Protein AF-0000000069497886 (afdb_homodimer)

Nearest PDB structures (foldseek):
  5xpd-assembly1_A  TM=6.850E-01  e=7.615E-05  Arabidopsis thaliana
  5cth-assembly1_B  TM=7.237E-01  e=2.342E-04  Oryza sativa Japonica Group
  4rng-assembly4_C-2  TM=8.694E-01  e=1.226E-02  Thermodesulfovibrio yellowstonii DSM 11347
  4rng-assembly2_D  TM=8.711E-01  e=1.294E-02  Thermodesulfovibrio yellowstonii DSM 11347
  4qnc-assembly1_A  TM=8.290E-01  e=1.162E-02  Leptospira biflexa serovar Patoc strain 'Patoc 1 (Paris)'

Foldseek 3Di:
DPPVVVVVVVVVVVVVVVVVLVVCLVPVPPDPVVNVVSVVVNVVVVVLVCCCPPPDDVVVSCVVVLVVVLVVLQVVLCVCVVLVVVCVVVVALVVPDLVVLVVLLVVLVVQLVVCVVVVNVSSNPSSVSNNVSSVSSNVSCVRRPHVVVVVVVVD/DPPVVVVVVVVVVVVVVVVVLVVCLVVVPPDPVVNVVSVVVNVVVVVLVCCCPPPDDVVVSCVVVLVVVLVVLQVVLCVCVVLVVVCVVVVALVVPDLVVLVVLLVVLVVQLVVCVVVVNVSSNPSSVSNNVSSVSSNVSCVRRPHVVVVVVVVD

Secondary structure (DSSP, 8-state):
---HHHHHHHHHHHHHHHHHHHHHHHH--S-HHHHHHHHHHHHHHHHHHHIIIIIS-HHHHHHHHHHHHHHHHHHHHHHHHHHHHHHHHHS--TTS-HHHHHHHHHHHHHHHHHHHHTT-HHHHHHHHHHHHHHHHHHHHHHHS--HHHHHTTT-/---HHHHHHHHHHHHHHHHHHHHHHHH--S-HHHHHHHHHHHHHHHHHHHIIIIIS-HHHHHHHHHHHHHHHHHHHHHHHHHHHHHHHHHS--TTS-HHHHHHHHHHHHHHHHHHHHTT-HHHHHHHHHHHHHHHHHHHHHHHS--HHHHHTTT-

Structure (mmCIF, N/CA/C/O backbone):
data_AF-0000000069497886-model_v1
#
loop_
_entity.id
_entity.type
_entity.pdbx_description
1 polymer 'Sugar transporter SWEET1'
#
loop_
_atom_site.group_PDB
_atom_site.id
_atom_site.type_symbol
_atom_site.label_atom_id
_atom_site.label_alt_id
_atom_site.label_comp_id
_atom_site.label_asym_id
_atom_site.label_entity_id
_atom_site.label_seq_id
_atom_site.pdbx_PDB_ins_code
_atom_site.Cartn_x
_atom_site.Cartn_y
_atom_site.Cartn_z
_atom_site.occupancy
_atom_site.B_iso_or_equiv
_atom_site.auth_seq_id
_atom_site.auth_comp_id
_atom_site.auth_asym_id
_atom_site.auth_atom_id
_atom_site.pdbx_PDB_model_num
ATOM 1 N N . MET A 1 1 ? -7.328 -27.625 -2.762 1 38.25 1 MET A N 1
ATOM 2 C CA . MET A 1 1 ? -7.879 -26.328 -2.43 1 38.25 1 MET A CA 1
ATOM 3 C C . MET A 1 1 ? -8.648 -26.375 -1.113 1 38.25 1 MET A C 1
ATOM 5 O O . MET A 1 1 ? -9.07 -25.344 -0.594 1 38.25 1 MET A O 1
ATOM 9 N N . ASN A 1 2 ? -9.141 -27.609 -0.881 1 46.5 2 ASN A N 1
ATOM 10 C CA . ASN A 1 2 ? -10.117 -27.766 0.189 1 46.5 2 ASN A CA 1
ATOM 11 C C . ASN A 1 2 ? -9.461 -27.703 1.564 1 46.5 2 ASN A C 1
ATOM 13 O O . ASN A 1 2 ? -9.461 -28.703 2.297 1 46.5 2 ASN A O 1
ATOM 17 N N . ASP A 1 3 ? -8.461 -27.031 1.544 1 53.03 3 ASP A N 1
ATOM 18 C CA . ASP A 1 3 ? -7.871 -27.156 2.873 1 53.03 3 ASP A CA 1
ATOM 19 C C . ASP A 1 3 ? -8.773 -26.516 3.934 1 53.03 3 ASP A C 1
ATOM 21 O O . ASP A 1 3 ? -9.062 -25.328 3.879 1 53.03 3 ASP A O 1
ATOM 25 N N . PRO A 1 4 ? -9.484 -27.328 4.59 1 53.69 4 PRO A N 1
ATOM 26 C CA . PRO A 1 4 ? -10.43 -26.891 5.613 1 53.69 4 PRO A CA 1
ATOM 27 C C . PRO A 1 4 ? -9.883 -25.75 6.477 1 53.69 4 PRO A C 1
ATOM 29 O O . PRO A 1 4 ? -10.633 -24.859 6.875 1 53.69 4 PRO A O 1
ATOM 32 N N . MET A 1 5 ? -8.633 -25.797 6.535 1 52.59 5 MET A N 1
ATOM 33 C CA . MET A 1 5 ? -8.031 -24.766 7.367 1 52.59 5 MET A CA 1
ATOM 34 C C . MET A 1 5 ? -8.164 -23.391 6.715 1 52.59 5 MET A C 1
ATOM 36 O O . MET A 1 5 ? -8.492 -22.406 7.383 1 52.59 5 MET A O 1
ATOM 40 N N . MET A 1 6 ? -7.898 -23.453 5.473 1 54.03 6 MET A N 1
ATOM 41 C CA . MET A 1 6 ? -7.992 -22.188 4.742 1 54.03 6 MET A CA 1
ATOM 42 C C . MET A 1 6 ? -9.43 -21.672 4.738 1 54.03 6 MET A C 1
ATOM 44 O O . MET A 1 6 ? -9.656 -20.469 4.859 1 54.03 6 MET A O 1
ATOM 48 N N . GLN A 1 7 ? -10.359 -22.531 4.66 1 57.19 7 GLN A N 1
ATOM 49 C CA . GLN A 1 7 ? -11.766 -22.156 4.691 1 57.19 7 GLN A CA 1
ATOM 50 C C . GLN A 1 7 ? -12.148 -21.578 6.055 1 57.19 7 GLN A C 1
ATOM 52 O O . GLN A 1 7 ? -12.914 -20.609 6.133 1 57.19 7 GLN A O 1
ATOM 57 N N . THR A 1 8 ? -11.594 -22.203 7.039 1 54.09 8 THR A N 1
ATOM 58 C CA . THR A 1 8 ? -11.891 -21.75 8.391 1 54.09 8 THR A CA 1
ATOM 59 C C . THR A 1 8 ? -11.359 -20.344 8.617 1 54.09 8 THR A C 1
ATOM 61 O O . THR A 1 8 ? -12.07 -19.484 9.156 1 54.09 8 THR A O 1
ATOM 64 N N . VAL A 1 9 ? -10.188 -20.188 8.195 1 51.59 9 VAL A N 1
ATOM 65 C CA . VAL A 1 9 ? -9.594 -18.859 8.398 1 51.59 9 VAL A CA 1
ATOM 66 C C . VAL A 1 9 ? -10.391 -17.812 7.629 1 51.59 9 VAL A C 1
ATOM 68 O O . VAL A 1 9 ? -10.648 -16.719 8.133 1 51.59 9 VAL A O 1
ATOM 71 N N . ASN A 1 10 ? -10.844 -18.203 6.574 1 55.81 10 ASN A N 1
ATOM 72 C CA . ASN A 1 10 ? -11.625 -17.281 5.746 1 55.81 10 ASN A CA 1
ATOM 73 C C . ASN A 1 10 ? -12.961 -16.938 6.402 1 55.81 10 ASN A C 1
ATOM 75 O O . ASN A 1 10 ? -13.398 -15.789 6.355 1 55.81 10 ASN A O 1
ATOM 79 N N . TRP A 1 11 ? -13.531 -17.906 6.926 1 55.66 11 TRP A N 1
ATOM 80 C CA . TRP A 1 11 ? -14.789 -17.688 7.625 1 55.66 11 TRP A CA 1
ATOM 81 C C . TRP A 1 11 ? -14.578 -16.797 8.852 1 55.66 11 TRP A C 1
ATOM 83 O O . TRP A 1 11 ? -15.375 -15.898 9.125 1 55.66 11 TRP A O 1
ATOM 93 N N . ILE A 1 12 ? -13.484 -17.047 9.477 1 53.62 12 ILE A N 1
ATOM 94 C CA . ILE A 1 12 ? -13.188 -16.266 10.68 1 53.62 12 ILE A CA 1
ATOM 95 C C . ILE A 1 12 ? -12.984 -14.805 10.305 1 53.62 12 ILE A C 1
ATOM 97 O O . ILE A 1 12 ? -13.523 -13.906 10.961 1 53.62 12 ILE A O 1
ATOM 101 N N . CYS A 1 13 ? -12.312 -14.641 9.32 1 52.62 13 CYS A N 1
ATOM 102 C CA . CYS A 1 13 ? -12.047 -13.281 8.875 1 52.62 13 CYS A CA 1
ATOM 103 C C . CYS A 1 13 ? -13.336 -12.594 8.445 1 52.62 13 CYS A C 1
ATOM 105 O O . CYS A 1 13 ? -13.555 -11.414 8.742 1 52.62 13 CYS A O 1
ATOM 107 N N . PHE A 1 14 ? -14.156 -13.406 7.867 1 56.22 14 PHE A N 1
ATOM 108 C CA . PHE A 1 14 ? -15.445 -12.906 7.43 1 56.22 14 PHE A CA 1
ATOM 109 C C . PHE A 1 14 ? -16.297 -12.477 8.625 1 56.22 14 PHE A C 1
ATOM 111 O O . PHE A 1 14 ? -16.922 -11.414 8.594 1 56.22 14 PHE A O 1
ATOM 118 N N . ILE A 1 15 ? -16.297 -13.328 9.555 1 54.22 15 ILE A N 1
ATOM 119 C CA . ILE A 1 15 ? -17.109 -13.062 10.742 1 54.22 15 ILE A CA 1
ATOM 120 C C . ILE A 1 15 ? -16.547 -11.844 11.477 1 54.22 15 ILE A C 1
ATOM 122 O O . ILE A 1 15 ? -17.297 -10.945 11.867 1 54.22 15 ILE A O 1
ATOM 126 N N . LEU A 1 16 ? -15.305 -11.867 11.586 1 51.09 16 LEU A N 1
ATOM 127 C CA . LEU A 1 16 ? -14.688 -10.75 12.289 1 51.09 16 LEU A CA 1
ATOM 128 C C . LEU A 1 16 ? -14.977 -9.43 11.586 1 51.09 16 LEU A C 1
ATOM 130 O O . LEU A 1 16 ? -15.234 -8.414 12.234 1 51.09 16 LEU A O 1
ATOM 134 N N . GLN A 1 17 ? -14.961 -9.469 10.344 1 52.72 17 GLN A N 1
ATOM 135 C CA . GLN A 1 17 ? -15.258 -8.273 9.562 1 52.72 17 GLN A CA 1
ATOM 136 C C . GLN A 1 17 ? -16.719 -7.867 9.719 1 52.72 17 GLN A C 1
ATOM 138 O O . GLN A 1 17 ? -17.031 -6.68 9.844 1 52.72 17 GLN A O 1
ATOM 143 N N . THR A 1 18 ? -17.531 -8.906 9.672 1 52.75 18 THR A N 1
ATOM 144 C CA . THR A 1 18 ? -18.969 -8.648 9.82 1 52.75 18 THR A CA 1
ATOM 145 C C . THR A 1 18 ? -19.25 -8.039 11.195 1 52.75 18 THR A C 1
ATOM 147 O O . THR A 1 18 ? -20.047 -7.094 11.305 1 52.75 18 THR A O 1
ATOM 150 N N . ILE A 1 19 ? -18.672 -8.578 12.172 1 53.28 19 ILE A N 1
ATOM 151 C CA . ILE A 1 19 ? -18.859 -8.086 13.531 1 53.28 19 ILE A CA 1
ATOM 152 C C . ILE A 1 19 ? -18.375 -6.641 13.633 1 53.28 19 ILE A C 1
ATOM 154 O O . ILE A 1 19 ? -19.047 -5.785 14.203 1 53.28 19 ILE A O 1
ATOM 158 N N . TYR A 1 20 ? -17.344 -6.457 13.125 1 50.22 20 TYR A N 1
ATOM 159 C CA . TYR A 1 20 ? -16.766 -5.117 13.156 1 50.22 20 TYR A CA 1
ATOM 160 C C . TYR A 1 20 ? -17.672 -4.109 12.477 1 50.22 20 TYR A C 1
ATOM 162 O O . TYR A 1 20 ? -17.953 -3.045 13.023 1 50.22 20 TYR A O 1
ATOM 170 N N . VAL A 1 21 ? -18.156 -4.395 11.32 1 56.03 21 VAL A N 1
ATOM 171 C CA . VAL A 1 21 ? -19.047 -3.521 10.555 1 56.03 21 VAL A CA 1
ATOM 172 C C . VAL A 1 21 ? -20.344 -3.301 11.336 1 56.03 21 VAL A C 1
ATOM 174 O O . VAL A 1 21 ? -20.875 -2.188 11.367 1 56.03 21 VAL A O 1
ATOM 177 N N . GLY A 1 22 ? -20.859 -4.391 11.844 1 53.03 22 GLY A N 1
ATOM 178 C CA . GLY A 1 22 ? -22.062 -4.301 12.641 1 53.03 22 GLY A CA 1
ATOM 179 C C . GLY A 1 22 ? -21.938 -3.363 13.828 1 53.03 22 GLY A C 1
ATOM 180 O O . GLY A 1 22 ? -22.766 -2.48 14.031 1 53.03 22 GLY A O 1
ATOM 181 N N . CYS A 1 23 ? -20.969 -3.594 14.562 1 49.97 23 CYS A N 1
ATOM 182 C CA . CYS A 1 23 ? -20.734 -2.77 15.742 1 49.97 23 CYS A CA 1
ATOM 183 C C . CYS A 1 23 ? -20.547 -1.309 15.352 1 49.97 23 CYS A C 1
ATOM 185 O O . CYS A 1 23 ? -21.062 -0.41 16.016 1 49.97 23 CYS A O 1
ATOM 187 N N . PHE A 1 24 ? -19.797 -1.173 14.32 1 51.09 24 PHE A N 1
ATOM 188 C CA . PHE A 1 24 ? -19.562 0.174 13.812 1 51.09 24 PHE A CA 1
ATOM 189 C C . PHE A 1 24 ? -20.875 0.834 13.414 1 51.09 24 PHE A C 1
ATOM 191 O O . PHE A 1 24 ? -21.109 2.01 13.711 1 51.09 24 PHE A O 1
ATOM 198 N N . TYR A 1 25 ? -21.641 0.062 12.734 1 51.88 25 TYR A N 1
ATOM 199 C CA . TYR A 1 25 ? -22.938 0.567 12.281 1 51.88 25 TYR A CA 1
ATOM 200 C C . TYR A 1 25 ? -23.812 0.984 13.453 1 51.88 25 TYR A C 1
ATOM 202 O O . TYR A 1 25 ? -24.469 2.025 13.414 1 51.88 25 TYR A O 1
ATOM 210 N N . VAL A 1 26 ? -23.859 0.152 14.328 1 50.28 26 VAL A N 1
ATOM 211 C CA . VAL A 1 26 ? -24.719 0.407 15.484 1 50.28 26 VAL A CA 1
ATOM 212 C C . VAL A 1 26 ? -24.25 1.665 16.203 1 50.28 26 VAL A C 1
ATOM 214 O O . VAL A 1 26 ? -25.062 2.459 16.672 1 50.28 26 VAL A O 1
ATOM 217 N N . ASN A 1 27 ? -23.016 1.736 16.328 1 47.09 27 ASN A N 1
ATOM 218 C CA . ASN A 1 27 ? -22.547 2.844 17.156 1 47.09 27 ASN A CA 1
ATOM 219 C C . ASN A 1 27 ? -22.438 4.133 16.344 1 47.09 27 ASN A C 1
ATOM 221 O O . ASN A 1 27 ? -22.125 5.191 16.906 1 47.09 27 ASN A O 1
ATOM 225 N N . THR A 1 28 ? -22.312 4.004 15.125 1 48.91 28 THR A N 1
ATOM 226 C CA . THR A 1 28 ? -22.25 5.23 14.336 1 48.91 28 THR A CA 1
ATOM 227 C C . THR A 1 28 ? -23.656 5.754 14.047 1 48.91 28 THR A C 1
ATOM 229 O O . THR A 1 28 ? -24.281 5.359 13.055 1 48.91 28 THR A O 1
ATOM 232 N N . VAL A 1 29 ? -24.484 5.883 14.992 1 46.31 29 VAL A N 1
ATOM 233 C CA . VAL A 1 29 ? -25.844 6.414 14.93 1 46.31 29 VAL A CA 1
ATOM 234 C C . VAL A 1 29 ? -25.859 7.719 14.141 1 46.31 29 VAL A C 1
ATOM 236 O O . VAL A 1 29 ? -26.812 8.008 13.422 1 46.31 29 VAL A O 1
ATOM 239 N N . HIS A 1 30 ? -24.906 8.688 14.359 1 47.53 30 HIS A N 1
ATOM 240 C CA . HIS A 1 30 ? -25.266 10.055 14 1 47.53 30 HIS A CA 1
ATOM 241 C C . HIS A 1 30 ? -24.891 10.367 12.555 1 47.53 30 HIS A C 1
ATOM 243 O O . HIS A 1 30 ? -25.234 11.438 12.039 1 47.53 30 HIS A O 1
ATOM 249 N N . LYS A 1 31 ? -24.094 9.641 11.883 1 57.91 31 LYS A N 1
ATOM 250 C CA . LYS A 1 31 ? -23.875 10.219 10.562 1 57.91 31 LYS A CA 1
ATOM 251 C C . LYS A 1 31 ? -24.375 9.289 9.461 1 57.91 31 LYS A C 1
ATOM 253 O O . LYS A 1 31 ? -23.703 8.32 9.102 1 57.91 31 LYS A O 1
ATOM 258 N N . LYS A 1 32 ? -25.625 9.5 9.102 1 62.09 32 LYS A N 1
ATOM 259 C CA . LYS A 1 32 ? -26.359 8.734 8.102 1 62.09 32 LYS A CA 1
ATOM 260 C C . LYS A 1 32 ? -25.531 8.531 6.84 1 62.09 32 LYS A C 1
ATOM 262 O O . LYS A 1 32 ? -25.484 7.426 6.293 1 62.09 32 LYS A O 1
ATOM 267 N N . LYS A 1 33 ? -24.844 9.609 6.426 1 64.5 33 LYS A N 1
ATOM 268 C CA . LYS A 1 33 ? -24.094 9.531 5.176 1 64.5 33 LYS A CA 1
ATOM 269 C C . LYS A 1 33 ? -22.891 8.594 5.312 1 64.5 33 LYS A C 1
ATOM 271 O O . LYS A 1 33 ? -22.625 7.773 4.426 1 64.5 33 LYS A O 1
ATOM 276 N N . THR A 1 34 ? -22.234 8.688 6.328 1 67.38 34 THR A N 1
ATOM 277 C CA . THR A 1 34 ? -21.078 7.828 6.586 1 67.38 34 THR A CA 1
ATOM 278 C C . THR A 1 34 ? -21.5 6.371 6.727 1 67.38 34 THR A C 1
ATOM 280 O O . THR A 1 34 ? -20.844 5.473 6.203 1 67.38 34 THR A O 1
ATOM 283 N N . GLN A 1 35 ? -22.625 6.211 7.309 1 70.88 35 GLN A N 1
ATOM 284 C CA . GLN A 1 35 ? -23.125 4.855 7.496 1 70.88 35 GLN A CA 1
ATOM 285 C C . GLN A 1 35 ? -23.5 4.223 6.16 1 70.88 35 GLN A C 1
ATOM 287 O O . GLN A 1 35 ? -23.266 3.031 5.941 1 70.88 35 GLN A O 1
ATOM 292 N N . GLN A 1 36 ? -24.047 5.055 5.406 1 74 36 GLN A N 1
ATOM 293 C CA . GLN A 1 36 ? -24.438 4.555 4.09 1 74 36 GLN A CA 1
ATOM 294 C C . GLN A 1 36 ? -23.203 4.16 3.275 1 74 36 GLN A C 1
ATOM 296 O O . GLN A 1 36 ? -23.203 3.129 2.598 1 74 36 GLN A O 1
ATOM 301 N N . MET A 1 37 ? -22.172 4.934 3.385 1 72.12 37 MET A N 1
ATOM 302 C CA . MET A 1 37 ? -20.938 4.652 2.654 1 72.12 37 MET A CA 1
ATOM 303 C C . MET A 1 37 ? -20.297 3.355 3.145 1 72.12 37 MET A C 1
ATOM 305 O O . MET A 1 37 ? -19.906 2.51 2.34 1 72.12 37 MET A O 1
ATOM 309 N N . VAL A 1 38 ? -20.297 3.191 4.328 1 75.31 38 VAL A N 1
ATOM 310 C CA . VAL A 1 38 ? -19.703 1.999 4.93 1 75.31 38 VAL A CA 1
ATOM 311 C C . VAL A 1 38 ? -20.531 0.77 4.555 1 75.31 38 VAL A C 1
ATOM 313 O O . VAL A 1 38 ? -19.984 -0.276 4.207 1 75.31 38 VAL A O 1
ATOM 316 N N . GLY A 1 39 ? -21.812 0.999 4.613 1 76.69 39 GLY A N 1
ATOM 317 C CA . GLY A 1 39 ? -22.703 -0.093 4.238 1 76.69 39 GLY A CA 1
ATOM 318 C C . GLY A 1 39 ? -22.5 -0.557 2.809 1 76.69 39 GLY A C 1
ATOM 319 O O . GLY A 1 39 ? -22.438 -1.759 2.543 1 76.69 39 GLY A O 1
ATOM 320 N N . THR A 1 40 ? -22.438 0.368 1.933 1 79.19 40 THR A N 1
ATOM 321 C CA . THR A 1 40 ? -22.266 0.051 0.519 1 79.19 40 THR A CA 1
ATOM 322 C C . THR A 1 40 ? -20.953 -0.676 0.281 1 79.19 40 THR A C 1
ATOM 324 O O . THR A 1 40 ? -20.891 -1.651 -0.472 1 79.19 40 THR A O 1
ATOM 327 N N . VAL A 1 41 ? -19.922 -0.268 0.9 1 78.56 41 VAL A N 1
ATOM 328 C CA . VAL A 1 41 ? -18.625 -0.883 0.717 1 78.56 41 VAL A CA 1
ATOM 329 C C . VAL A 1 41 ? -18.625 -2.299 1.292 1 78.56 41 VAL A C 1
ATOM 331 O O . VAL A 1 41 ? -18.109 -3.23 0.672 1 78.56 41 VAL A O 1
ATOM 334 N N . LEU A 1 42 ? -19.266 -2.393 2.443 1 80.56 42 LEU A N 1
ATOM 335 C CA . LEU A 1 42 ? -19.344 -3.715 3.055 1 80.56 42 LEU A CA 1
ATOM 336 C C . LEU A 1 42 ? -20.094 -4.688 2.15 1 80.56 42 LEU A C 1
ATOM 338 O O . LEU A 1 42 ? -19.672 -5.832 1.979 1 80.56 42 LEU A O 1
ATOM 342 N N . THR A 1 43 ? -21.156 -4.223 1.698 1 83.81 43 THR A N 1
ATOM 343 C CA . THR A 1 43 ? -21.938 -5.043 0.771 1 83.81 43 THR A CA 1
ATOM 344 C C . THR A 1 43 ? -21.094 -5.406 -0.452 1 83.81 43 THR A C 1
ATOM 346 O O . THR A 1 43 ? -21.094 -6.559 -0.891 1 83.81 43 THR A O 1
ATOM 349 N N . PHE A 1 44 ? -20.375 -4.441 -0.977 1 86.5 44 PHE A N 1
ATOM 350 C CA . PHE A 1 44 ? -19.5 -4.652 -2.129 1 86.5 44 PHE A CA 1
ATOM 351 C C . PHE A 1 44 ? -18.453 -5.707 -1.825 1 86.5 44 PHE A C 1
ATOM 353 O O . PHE A 1 44 ? -18.219 -6.613 -2.629 1 86.5 44 PHE A O 1
ATOM 360 N N . LEU A 1 45 ? -17.844 -5.629 -0.678 1 84.31 45 LEU A N 1
ATOM 361 C CA . LEU A 1 45 ? -16.797 -6.566 -0.288 1 84.31 45 LEU A CA 1
ATOM 362 C C . LEU A 1 45 ? -17.359 -7.969 -0.101 1 84.31 45 LEU A C 1
ATOM 364 O O . LEU A 1 45 ? -16.734 -8.953 -0.484 1 84.31 45 LEU A O 1
ATOM 368 N N . ILE A 1 46 ? -18.562 -7.992 0.482 1 85.94 46 ILE A N 1
ATOM 369 C CA . ILE A 1 46 ? -19.219 -9.281 0.672 1 85.94 46 ILE A CA 1
ATOM 370 C C . ILE A 1 46 ? -19.531 -9.906 -0.686 1 85.94 46 ILE A C 1
ATOM 372 O O . ILE A 1 46 ? -19.297 -11.094 -0.902 1 85.94 46 ILE A O 1
ATOM 376 N N . LEU A 1 47 ? -20 -9.133 -1.521 1 86.06 47 LEU A N 1
ATOM 377 C CA . LEU A 1 47 ? -20.344 -9.617 -2.852 1 86.06 47 LEU A CA 1
ATOM 378 C C . LEU A 1 47 ? -19.109 -10.094 -3.6 1 86.06 47 LEU A C 1
ATOM 380 O O . LEU A 1 47 ? -19.141 -11.109 -4.293 1 86.06 47 LEU A O 1
ATOM 384 N N . THR A 1 48 ? -18.062 -9.32 -3.539 1 87 48 THR A N 1
ATOM 385 C CA . THR A 1 48 ? -16.828 -9.711 -4.223 1 87 48 THR A CA 1
ATOM 386 C C . THR A 1 48 ? -16.281 -11 -3.631 1 87 48 THR A C 1
ATOM 388 O O . THR A 1 48 ? -15.758 -11.852 -4.359 1 87 48 THR A O 1
ATOM 391 N N . TYR A 1 49 ? -16.406 -11.109 -2.352 1 86.62 49 TYR A N 1
ATOM 392 C CA . TYR A 1 49 ? -15.984 -12.344 -1.689 1 86.62 49 TYR A CA 1
ATOM 393 C C . TYR A 1 49 ? -16.797 -13.531 -2.172 1 86.62 49 TYR A C 1
ATOM 395 O O . TYR A 1 49 ? -16.25 -14.562 -2.559 1 86.62 49 TYR A O 1
ATOM 403 N N . LEU A 1 50 ? -18.109 -13.398 -2.105 1 86.56 50 LEU A N 1
ATOM 404 C CA . LEU A 1 50 ? -19 -14.469 -2.537 1 86.56 50 LEU A CA 1
ATOM 405 C C . LEU A 1 50 ? -18.781 -14.812 -4.004 1 86.56 50 LEU A C 1
ATOM 407 O O . LEU A 1 50 ? -18.766 -15.984 -4.379 1 86.56 50 LEU A O 1
ATOM 411 N N . TYR A 1 51 ? -18.609 -13.812 -4.758 1 86.25 51 TYR A N 1
ATOM 412 C CA . TYR A 1 51 ? -18.344 -14.008 -6.18 1 86.25 51 TYR A CA 1
ATOM 413 C C . TYR A 1 51 ? -17.047 -14.789 -6.387 1 86.25 51 TYR A C 1
ATOM 415 O O . TYR A 1 51 ? -17.031 -15.781 -7.121 1 86.25 51 TYR A O 1
ATOM 423 N N . GLY A 1 52 ? -16.016 -14.422 -5.801 1 85.5 52 GLY A N 1
ATOM 424 C CA . GLY A 1 52 ? -14.711 -15.023 -6.004 1 85.5 52 GLY A CA 1
ATOM 425 C C . GLY A 1 52 ? -14.633 -16.453 -5.516 1 85.5 52 GLY A C 1
ATOM 426 O O . GLY A 1 52 ? -13.945 -17.281 -6.117 1 85.5 52 GLY A O 1
ATOM 427 N N . PHE A 1 53 ? -15.43 -16.797 -4.48 1 85.38 53 PHE A N 1
ATOM 428 C CA . PHE A 1 53 ? -15.25 -18.109 -3.855 1 85.38 53 PHE A CA 1
ATOM 429 C C . PHE A 1 53 ? -16.406 -19.047 -4.199 1 85.38 53 PHE A C 1
ATOM 431 O O . PHE A 1 53 ? -16.266 -20.266 -4.133 1 85.38 53 PHE A O 1
ATOM 438 N N . HIS A 1 54 ? -17.5 -18.5 -4.551 1 85.25 54 HIS A N 1
ATOM 439 C CA . HIS A 1 54 ? -18.656 -19.391 -4.648 1 85.25 54 HIS A CA 1
ATOM 440 C C . HIS A 1 54 ? -19.281 -19.312 -6.039 1 85.25 54 HIS A C 1
ATOM 442 O O . HIS A 1 54 ? -20 -20.234 -6.449 1 85.25 54 HIS A O 1
ATOM 448 N N . VAL A 1 55 ? -19.141 -18.312 -6.672 1 83.5 55 VAL A N 1
ATOM 449 C CA . VAL A 1 55 ? -19.812 -18.141 -7.957 1 83.5 55 VAL A CA 1
ATOM 450 C C . VAL A 1 55 ? -18.828 -18.438 -9.094 1 83.5 55 VAL A C 1
ATOM 452 O O . VAL A 1 55 ? -19.109 -19.281 -9.961 1 83.5 55 VAL A O 1
ATOM 455 N N . ALA A 1 56 ? -17.672 -17.844 -9.102 1 87.38 56 ALA A N 1
ATOM 456 C CA . ALA A 1 56 ? -16.703 -17.938 -10.188 1 87.38 56 ALA A CA 1
ATOM 457 C C . ALA A 1 56 ? -15.688 -19.031 -9.914 1 87.38 56 ALA A C 1
ATOM 459 O O . ALA A 1 56 ? -15.469 -19.422 -8.758 1 87.38 56 ALA A O 1
ATOM 460 N N . ASP A 1 57 ? -15.203 -19.5 -10.953 1 89.56 57 ASP A N 1
ATOM 461 C CA . ASP A 1 57 ? -14.031 -20.359 -10.766 1 89.56 57 ASP A CA 1
ATOM 462 C C . ASP A 1 57 ? -12.836 -19.547 -10.266 1 89.56 57 ASP A C 1
ATOM 464 O O . ASP A 1 57 ? -12.828 -18.312 -10.375 1 89.56 57 ASP A O 1
ATOM 468 N N . ILE A 1 58 ? -11.961 -20.234 -9.727 1 86.69 58 ILE A N 1
ATOM 469 C CA . ILE A 1 58 ? -10.812 -19.609 -9.078 1 86.69 58 ILE A CA 1
ATOM 470 C C . ILE A 1 58 ? -10.141 -18.641 -10.039 1 86.69 58 ILE A C 1
ATOM 472 O O . ILE A 1 58 ? -9.773 -17.531 -9.656 1 86.69 58 ILE A O 1
ATOM 476 N N . SER A 1 59 ? -9.906 -19.047 -11.312 1 90.94 59 SER A N 1
ATOM 477 C CA . SER A 1 59 ? -9.242 -18.203 -12.305 1 90.94 59 SER A CA 1
ATOM 478 C C . SER A 1 59 ? -10.039 -16.938 -12.57 1 90.94 59 SER A C 1
ATOM 480 O O . SER A 1 59 ? -9.484 -15.828 -12.539 1 90.94 59 SER A O 1
ATOM 482 N N . THR A 1 60 ? -11.297 -17.062 -12.781 1 91.5 60 THR A N 1
ATOM 483 C CA . THR A 1 60 ? -12.156 -15.922 -13.047 1 91.5 60 THR A CA 1
ATOM 484 C C . THR A 1 60 ? -12.281 -15.039 -11.805 1 91.5 60 THR A C 1
ATOM 486 O O . THR A 1 60 ? -12.234 -13.812 -11.906 1 91.5 60 THR A O 1
ATOM 489 N N . GLY A 1 61 ? -12.461 -15.664 -10.711 1 91.31 61 GLY A N 1
ATOM 490 C CA . GLY A 1 61 ? -12.547 -14.938 -9.461 1 91.31 61 GLY A CA 1
ATOM 491 C C . GLY A 1 61 ? -11.289 -14.148 -9.148 1 91.31 61 GLY A C 1
ATOM 492 O O . GLY A 1 61 ? -11.359 -12.969 -8.797 1 91.31 61 GLY A O 1
ATOM 493 N N . SER A 1 62 ? -10.172 -14.75 -9.273 1 93.19 62 SER A N 1
ATOM 494 C CA . SER A 1 62 ? -8.906 -14.078 -9 1 93.19 62 SER A CA 1
ATOM 495 C C . SER A 1 62 ? -8.664 -12.938 -9.984 1 93.19 62 SER A C 1
ATOM 497 O O . SER A 1 62 ? -8.141 -11.883 -9.609 1 93.19 62 SER A O 1
ATOM 499 N N . ASN A 1 63 ? -9.055 -13.125 -11.242 1 93.94 63 ASN A N 1
ATOM 500 C CA . ASN A 1 63 ? -8.898 -12.047 -12.219 1 93.94 63 ASN A CA 1
ATOM 501 C C . ASN A 1 63 ? -9.75 -10.836 -11.859 1 93.94 63 ASN A C 1
ATOM 503 O O . ASN A 1 63 ? -9.281 -9.695 -11.945 1 93.94 63 ASN A O 1
ATOM 507 N N . THR A 1 64 ? -10.945 -11.141 -11.453 1 92.81 64 THR A N 1
ATOM 508 C CA . THR A 1 64 ? -11.852 -10.062 -11.094 1 92.81 64 THR A CA 1
ATOM 509 C C . THR A 1 64 ? -11.359 -9.32 -9.859 1 92.81 64 THR A C 1
ATOM 511 O O . THR A 1 64 ? -11.258 -8.094 -9.859 1 92.81 64 THR A O 1
ATOM 514 N N . LEU A 1 65 ? -11.039 -10.016 -8.844 1 93.31 65 LEU A N 1
ATOM 515 C CA . LEU A 1 65 ? -10.602 -9.414 -7.59 1 93.31 65 LEU A CA 1
ATOM 516 C C . LEU A 1 65 ? -9.25 -8.734 -7.762 1 93.31 65 LEU A C 1
ATOM 518 O O . LEU A 1 65 ? -9.023 -7.645 -7.227 1 93.31 65 LEU A O 1
ATOM 522 N N . GLY A 1 66 ? -8.359 -9.438 -8.477 1 96.12 66 GLY A N 1
ATOM 523 C CA . GLY A 1 66 ? -7.078 -8.812 -8.773 1 96.12 66 GLY A CA 1
ATOM 524 C C . GLY A 1 66 ? -7.211 -7.492 -9.508 1 96.12 66 GLY A C 1
ATOM 525 O O . GLY A 1 66 ? -6.523 -6.52 -9.188 1 96.12 66 GLY A O 1
ATOM 526 N N . PHE A 1 67 ? -8.086 -7.5 -10.422 1 95.31 67 PHE A N 1
ATOM 527 C CA . PHE A 1 67 ? -8.328 -6.293 -11.203 1 95.31 67 PHE A CA 1
ATOM 528 C C . PHE A 1 67 ? -8.859 -5.172 -10.32 1 95.31 67 PHE A C 1
ATOM 530 O O . PHE A 1 67 ? -8.375 -4.043 -10.383 1 95.31 67 PHE A O 1
ATOM 537 N N . LEU A 1 68 ? -9.797 -5.449 -9.547 1 93.62 68 LEU A N 1
ATOM 538 C CA . LEU A 1 68 ? -10.391 -4.46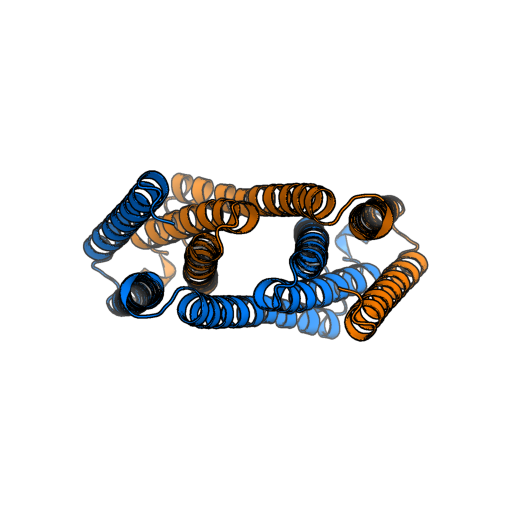5 -8.648 1 93.62 68 LEU A CA 1
ATOM 539 C C . LEU A 1 68 ? -9.359 -3.949 -7.648 1 93.62 68 LEU A C 1
ATOM 541 O O . LEU A 1 68 ? -9.281 -2.744 -7.398 1 93.62 68 LEU A O 1
ATOM 545 N N . ALA A 1 69 ? -8.609 -4.84 -7.059 1 95.12 69 ALA A N 1
ATOM 546 C CA . ALA A 1 69 ? -7.578 -4.461 -6.098 1 95.12 69 ALA A CA 1
ATOM 547 C C . ALA A 1 69 ? -6.512 -3.586 -6.754 1 95.12 69 ALA A C 1
ATOM 549 O O . ALA A 1 69 ? -6.078 -2.588 -6.176 1 95.12 69 ALA A O 1
ATOM 550 N N . ALA A 1 70 ? -6.121 -3.92 -7.98 1 96.12 70 ALA A N 1
ATOM 551 C CA . ALA A 1 70 ? -5.113 -3.164 -8.711 1 96.12 70 ALA A CA 1
ATOM 552 C C . ALA A 1 70 ? -5.602 -1.753 -9.023 1 96.12 70 ALA A C 1
ATOM 554 O O . ALA A 1 70 ? -4.867 -0.779 -8.836 1 96.12 70 ALA A O 1
ATOM 555 N N . ILE A 1 71 ? -6.789 -1.69 -9.492 1 94.12 71 ILE A N 1
ATOM 556 C CA . ILE A 1 71 ? -7.355 -0.381 -9.797 1 94.12 71 ILE A CA 1
ATOM 557 C C . ILE A 1 71 ? -7.418 0.463 -8.523 1 94.12 71 ILE A C 1
ATOM 559 O O . ILE A 1 71 ? -7.086 1.651 -8.547 1 94.12 71 ILE A O 1
ATOM 563 N N . GLY A 1 72 ? -7.949 -0.142 -7.441 1 92.44 72 GLY A N 1
ATOM 564 C CA . GLY A 1 72 ? -7.953 0.556 -6.164 1 92.44 72 GLY A CA 1
ATOM 565 C C . GLY A 1 72 ? -6.582 1.056 -5.754 1 92.44 72 GLY A C 1
ATOM 566 O O . GLY A 1 72 ? -6.445 2.182 -5.27 1 92.44 72 GLY A O 1
ATOM 567 N N . SER A 1 73 ? -5.582 0.257 -5.914 1 94.19 73 SER A N 1
ATOM 568 C CA . SER A 1 73 ? -4.211 0.613 -5.566 1 94.19 73 SER A CA 1
ATOM 569 C C . SER A 1 73 ? -3.691 1.74 -6.453 1 94.19 73 SER A C 1
ATOM 571 O O . SER A 1 73 ? -2.996 2.639 -5.977 1 94.19 73 SER A O 1
ATOM 573 N N . ILE A 1 74 ? -4.031 1.699 -7.695 1 92.19 74 ILE A N 1
ATOM 574 C CA . ILE A 1 74 ? -3.604 2.736 -8.625 1 92.19 74 ILE A CA 1
ATOM 575 C C . ILE A 1 74 ? -4.258 4.066 -8.258 1 92.19 74 ILE A C 1
ATOM 577 O O . ILE A 1 74 ? -3.594 5.105 -8.227 1 92.19 74 ILE A O 1
ATOM 581 N N . LEU A 1 75 ? -5.523 4.004 -7.914 1 88.62 75 LEU A N 1
ATOM 582 C CA . LEU A 1 75 ? -6.242 5.203 -7.504 1 88.62 75 LEU A CA 1
ATOM 583 C C . LEU A 1 75 ? -5.668 5.766 -6.207 1 88.62 75 LEU A C 1
ATOM 585 O O . LEU A 1 75 ? -5.527 6.98 -6.062 1 88.62 75 LEU A O 1
ATOM 589 N N . ALA A 1 76 ? -5.371 4.879 -5.277 1 87.06 76 ALA A N 1
ATOM 590 C CA . ALA A 1 76 ? -4.77 5.309 -4.016 1 87.06 76 ALA A CA 1
ATOM 591 C C . ALA A 1 76 ? -3.412 5.965 -4.25 1 87.06 76 ALA A C 1
ATOM 593 O O . ALA A 1 76 ? -3.016 6.867 -3.506 1 87.06 76 ALA A O 1
ATOM 594 N N . SER A 1 77 ? -2.688 5.562 -5.223 1 86.19 77 SER A N 1
ATOM 595 C CA . SER A 1 77 ? -1.364 6.098 -5.535 1 86.19 77 SER A CA 1
ATOM 596 C C . SER A 1 77 ? -1.461 7.457 -6.215 1 86.19 77 SER A C 1
ATOM 598 O O . SER A 1 77 ? -0.471 8.188 -6.297 1 86.19 77 SER A O 1
ATOM 600 N N . ALA A 1 78 ? -2.65 7.762 -6.672 1 80.75 78 ALA A N 1
ATOM 601 C CA . ALA A 1 78 ? -2.848 9.039 -7.348 1 80.75 78 ALA A CA 1
ATOM 602 C C . ALA A 1 78 ? -2.852 10.195 -6.352 1 80.75 78 ALA A C 1
ATOM 604 O O . ALA A 1 78 ? -2.551 11.336 -6.711 1 80.75 78 ALA A O 1
ATOM 605 N N . ALA A 1 79 ? -3.17 9.93 -5.086 1 77.12 79 ALA A N 1
ATOM 606 C CA . ALA A 1 79 ? -3.27 10.953 -4.047 1 77.12 79 ALA A CA 1
ATOM 607 C C . ALA A 1 79 ? -1.937 11.664 -3.855 1 77.12 79 ALA A C 1
ATOM 609 O O . ALA A 1 79 ? -1.894 12.898 -3.758 1 77.12 79 ALA A O 1
ATOM 610 N N . PRO A 1 80 ? -0.804 10.984 -3.928 1 80.31 80 PRO A N 1
ATOM 611 C CA . PRO A 1 80 ? 0.49 11.648 -3.756 1 80.31 80 PRO A CA 1
ATOM 612 C C . PRO A 1 80 ? 0.871 12.516 -4.953 1 80.31 80 PRO A C 1
ATOM 614 O O . PRO A 1 80 ? 1.795 13.328 -4.863 1 80.31 80 PRO A O 1
ATOM 617 N N . LEU A 1 81 ? 0.139 12.375 -6.066 1 83.38 81 LEU A N 1
ATOM 618 C CA . LEU A 1 81 ? 0.404 13.219 -7.227 1 83.38 81 LEU A CA 1
ATOM 619 C C . LEU A 1 81 ? 0.132 14.688 -6.906 1 83.38 81 LEU A C 1
ATOM 621 O O . LEU A 1 81 ? 0.829 15.578 -7.398 1 83.38 81 LEU A O 1
ATOM 625 N N . ALA A 1 82 ? -0.834 14.883 -6.051 1 78.81 82 ALA A N 1
ATOM 626 C CA . ALA A 1 82 ? -1.141 16.234 -5.594 1 78.81 82 ALA A CA 1
ATOM 627 C C . ALA A 1 82 ? 0.047 16.844 -4.859 1 78.81 82 ALA A C 1
ATOM 629 O O . ALA A 1 82 ? 0.329 18.047 -5.008 1 78.81 82 ALA A O 1
ATOM 630 N N . SER A 1 83 ? 0.72 16.062 -4.094 1 82.62 83 SER A N 1
ATOM 631 C CA . SER A 1 83 ? 1.88 16.547 -3.359 1 82.62 83 SER A CA 1
ATOM 632 C C . SER A 1 83 ? 3.02 16.906 -4.305 1 82.62 83 SER A C 1
ATOM 634 O O . SER A 1 83 ? 3.783 17.844 -4.043 1 82.62 83 SER A O 1
ATOM 636 N N . ILE A 1 84 ? 3.098 16.188 -5.391 1 86.06 84 ILE A N 1
ATOM 637 C CA . ILE A 1 84 ? 4.117 16.469 -6.391 1 86.06 84 ILE A CA 1
ATOM 638 C C . ILE A 1 84 ? 3.846 17.828 -7.031 1 86.06 84 ILE A C 1
ATOM 640 O O . ILE A 1 84 ? 4.754 18.656 -7.168 1 86.06 84 ILE A O 1
ATOM 644 N N . SER A 1 85 ? 2.592 18.016 -7.402 1 86.5 85 SER A N 1
ATOM 645 C CA . SER A 1 85 ? 2.197 19.297 -7.988 1 86.5 85 SER A CA 1
ATOM 646 C C . SER A 1 85 ? 2.486 20.453 -7.039 1 86.5 85 SER A C 1
ATOM 648 O O . SER A 1 85 ? 2.941 21.516 -7.465 1 86.5 85 SER A O 1
ATOM 650 N N . GLU A 1 86 ? 2.217 20.219 -5.812 1 86.56 86 GLU A N 1
ATOM 651 C CA . GLU A 1 86 ? 2.465 21.25 -4.809 1 86.56 86 GLU A CA 1
ATOM 652 C C . GLU A 1 86 ? 3.945 21.625 -4.746 1 86.56 86 GLU A C 1
ATOM 654 O O . GLU A 1 86 ? 4.297 22.797 -4.613 1 86.56 86 GLU A O 1
ATOM 659 N N . VAL A 1 87 ? 4.789 20.672 -4.812 1 86.06 87 VAL A N 1
ATOM 660 C CA . VAL A 1 87 ? 6.227 20.906 -4.746 1 86.06 87 VAL A CA 1
ATOM 661 C C . VAL A 1 87 ? 6.676 21.703 -5.973 1 86.06 87 VAL A C 1
ATOM 663 O O . VAL A 1 87 ? 7.531 22.594 -5.871 1 86.06 87 VAL A O 1
ATOM 666 N N . PHE A 1 88 ? 6.062 21.453 -7.074 1 87.88 88 PHE A N 1
ATOM 667 C CA . PHE A 1 88 ? 6.402 22.203 -8.273 1 87.88 88 PHE A CA 1
ATOM 668 C C . PHE A 1 88 ? 5.961 23.656 -8.148 1 87.88 88 PHE A C 1
ATOM 670 O O . PHE A 1 88 ? 6.637 24.562 -8.641 1 87.88 88 PHE A O 1
ATOM 677 N N . GLN A 1 89 ? 4.926 23.891 -7.438 1 88.5 89 GLN A N 1
ATOM 678 C CA . GLN A 1 89 ? 4.375 25.234 -7.27 1 88.5 89 GLN A CA 1
ATOM 679 C C . GLN A 1 89 ? 5.156 26.031 -6.219 1 88.5 89 GLN A C 1
ATOM 681 O O . GLN A 1 89 ? 5.434 27.219 -6.406 1 88.5 89 GLN A O 1
ATOM 686 N N . THR A 1 90 ? 5.523 25.312 -5.203 1 87.56 90 THR A N 1
ATOM 687 C CA . THR A 1 90 ? 6.133 26.016 -4.074 1 87.56 90 THR A CA 1
ATOM 688 C C . THR A 1 90 ? 7.652 25.938 -4.145 1 87.56 90 THR A C 1
ATOM 690 O O . THR A 1 90 ? 8.352 26.656 -3.426 1 87.56 90 THR A O 1
ATOM 693 N N . LYS A 1 91 ? 8.102 24.953 -4.922 1 88.25 91 LYS A N 1
ATOM 694 C CA . LYS A 1 91 ? 9.539 24.688 -5.039 1 88.25 91 LYS A CA 1
ATOM 695 C C . LYS A 1 91 ? 10.133 24.281 -3.691 1 88.25 91 LYS A C 1
ATOM 697 O O . LYS A 1 91 ? 11.242 24.688 -3.352 1 88.25 91 LYS A O 1
ATOM 702 N N . SER A 1 92 ? 9.328 23.656 -2.951 1 86.06 92 SER A N 1
ATOM 703 C CA . SER A 1 92 ? 9.758 23.172 -1.643 1 86.06 92 SER A CA 1
ATOM 704 C C . SER A 1 92 ? 9.188 21.797 -1.346 1 86.06 92 SER A C 1
ATOM 706 O O . SER A 1 92 ? 8.008 21.531 -1.6 1 86.06 92 SER A O 1
ATOM 708 N N . SER A 1 93 ? 10 20.906 -0.781 1 86.69 93 SER A N 1
ATOM 709 C CA . SER A 1 93 ? 9.555 19.547 -0.452 1 86.69 93 SER A CA 1
ATOM 710 C C . SER A 1 93 ? 9.281 19.406 1.041 1 86.69 93 SER A C 1
ATOM 712 O O . SER A 1 93 ? 9.305 18.297 1.581 1 86.69 93 SER A O 1
ATOM 714 N N . GLU A 1 94 ? 9.07 20.516 1.694 1 82.5 94 GLU A N 1
ATOM 715 C CA . GLU A 1 94 ? 8.859 20.531 3.139 1 82.5 94 GLU A CA 1
ATOM 716 C C . GLU A 1 94 ? 7.668 19.656 3.527 1 82.5 94 GLU A C 1
ATOM 718 O O . GLU A 1 94 ? 7.664 19.047 4.602 1 82.5 94 GLU A O 1
ATOM 723 N N . THR A 1 95 ? 6.762 19.469 2.734 1 78.44 95 THR A N 1
ATOM 724 C CA . THR A 1 95 ? 5.535 18.734 3.037 1 78.44 95 THR A CA 1
ATOM 725 C C . THR A 1 95 ? 5.715 17.234 2.777 1 78.44 95 THR A C 1
ATOM 727 O O . THR A 1 95 ? 4.871 16.438 3.17 1 78.44 95 THR A O 1
ATOM 730 N N . LEU A 1 96 ? 6.781 16.859 2.193 1 82.94 96 LEU A N 1
ATOM 731 C CA . LEU A 1 96 ? 7.008 15.461 1.853 1 82.94 96 LEU A CA 1
ATOM 732 C C . LEU A 1 96 ? 7.809 14.758 2.943 1 82.94 96 LEU A C 1
ATOM 734 O O . LEU A 1 96 ? 8.992 15.062 3.143 1 82.94 96 LEU A O 1
ATOM 738 N N . PRO A 1 97 ? 7.148 13.828 3.545 1 81.5 97 PRO A N 1
ATOM 739 C CA . PRO A 1 97 ? 7.891 13.078 4.559 1 81.5 97 PRO A CA 1
ATOM 740 C C . PRO A 1 97 ? 8.875 12.086 3.955 1 81.5 97 PRO A C 1
ATOM 742 O O . PRO A 1 97 ? 8.461 11.047 3.43 1 81.5 97 PRO A O 1
ATOM 745 N N . PHE A 1 98 ? 10.109 12.297 4.129 1 83.06 98 PHE A N 1
ATOM 746 C CA . PHE A 1 98 ? 11.148 11.539 3.447 1 83.06 98 PHE A CA 1
ATOM 747 C C . PHE A 1 98 ? 11.094 10.07 3.83 1 83.06 98 PHE A C 1
ATOM 749 O O . PHE A 1 98 ? 11.109 9.195 2.959 1 83.06 98 PHE A O 1
ATOM 756 N N . LEU A 1 99 ? 11.031 9.805 5.098 1 80.62 99 LEU A N 1
ATOM 757 C CA . LEU A 1 99 ? 11.109 8.43 5.578 1 80.62 99 LEU A CA 1
ATOM 758 C C . LEU A 1 99 ? 9.969 7.594 5.016 1 80.62 99 LEU A C 1
ATOM 760 O O . LEU A 1 99 ? 10.18 6.457 4.586 1 80.62 99 LEU A O 1
ATOM 764 N N . ILE A 1 100 ? 8.742 8.141 4.965 1 82.31 100 ILE A N 1
ATOM 765 C CA . ILE A 1 100 ? 7.559 7.438 4.492 1 82.31 100 ILE A CA 1
ATOM 766 C C . ILE A 1 100 ? 7.68 7.184 2.99 1 82.31 100 ILE A C 1
ATOM 768 O O . ILE A 1 100 ? 7.422 6.07 2.52 1 82.31 100 ILE A O 1
ATOM 772 N N . ILE A 1 101 ? 8.109 8.164 2.299 1 87 101 ILE A N 1
ATOM 773 C CA . ILE A 1 101 ? 8.211 8.07 0.847 1 87 101 ILE A CA 1
ATOM 774 C C . ILE A 1 101 ? 9.32 7.086 0.468 1 87 101 ILE A C 1
ATOM 776 O O . ILE A 1 101 ? 9.148 6.277 -0.451 1 87 101 ILE A O 1
ATOM 780 N N . PHE A 1 102 ? 10.398 7.188 1.186 1 85.81 102 PHE A N 1
ATOM 781 C CA . PHE A 1 102 ? 11.516 6.277 0.961 1 85.81 102 PHE A CA 1
ATOM 782 C C . PHE A 1 102 ? 11.094 4.832 1.206 1 85.81 102 PHE A C 1
ATOM 784 O O . PHE A 1 102 ? 11.352 3.953 0.383 1 85.81 102 PHE A O 1
ATOM 791 N N . SER A 1 103 ? 10.453 4.562 2.271 1 86.81 103 SER A N 1
ATOM 792 C CA . SER A 1 103 ? 9.977 3.225 2.602 1 86.81 103 SER A CA 1
ATOM 793 C C . SER A 1 103 ? 8.984 2.723 1.558 1 86.81 103 SER A C 1
ATOM 795 O O . SER A 1 103 ? 9.039 1.561 1.148 1 86.81 103 SER A O 1
ATOM 797 N N . THR A 1 104 ? 8.094 3.588 1.14 1 90.38 104 THR A N 1
ATOM 798 C CA . THR A 1 104 ? 7.109 3.23 0.122 1 90.38 104 THR A CA 1
ATOM 799 C C . THR A 1 104 ? 7.801 2.812 -1.173 1 90.38 104 THR A C 1
ATOM 801 O O . THR A 1 104 ? 7.422 1.816 -1.791 1 90.38 104 THR A O 1
ATOM 804 N N . PHE A 1 105 ? 8.812 3.57 -1.512 1 92.25 105 PHE A N 1
ATOM 805 C CA . PHE A 1 105 ? 9.562 3.271 -2.729 1 92.25 105 PHE A CA 1
ATOM 806 C C . PHE A 1 105 ? 10.195 1.888 -2.65 1 92.25 105 PHE A C 1
ATOM 808 O O . PHE A 1 105 ? 10.016 1.067 -3.553 1 92.25 105 PHE A O 1
ATOM 815 N N . VAL A 1 106 ? 10.875 1.642 -1.592 1 90.56 106 VAL A N 1
ATOM 816 C CA . VAL A 1 106 ? 11.578 0.375 -1.421 1 90.56 106 VAL A CA 1
ATOM 817 C C . VAL A 1 106 ? 10.578 -0.78 -1.456 1 90.56 106 VAL A C 1
ATOM 819 O O . VAL A 1 106 ? 10.758 -1.743 -2.205 1 90.56 106 VAL A O 1
ATOM 822 N N . VAL A 1 107 ? 9.516 -0.695 -0.713 1 92.88 107 VAL A N 1
ATOM 823 C CA . VAL A 1 107 ? 8.539 -1.773 -0.561 1 92.88 107 VAL A CA 1
ATOM 824 C C . VAL A 1 107 ? 7.84 -2.027 -1.893 1 92.88 107 VAL A C 1
ATOM 826 O O . VAL A 1 107 ? 7.672 -3.178 -2.305 1 92.88 107 VAL A O 1
ATOM 829 N N . THR A 1 108 ? 7.504 -0.978 -2.619 1 95 108 THR A N 1
ATOM 830 C CA . THR A 1 108 ? 6.77 -1.144 -3.869 1 95 108 THR A CA 1
ATOM 831 C C . THR A 1 108 ? 7.68 -1.694 -4.961 1 95 108 THR A C 1
ATOM 833 O O . THR A 1 108 ? 7.227 -2.434 -5.84 1 95 108 THR A O 1
ATOM 836 N N . VAL A 1 109 ? 8.938 -1.376 -4.902 1 93.5 109 VAL A N 1
ATOM 837 C CA . VAL A 1 109 ? 9.883 -1.985 -5.84 1 93.5 109 VAL A CA 1
ATOM 838 C C . VAL A 1 109 ? 10.008 -3.479 -5.543 1 93.5 109 VAL A C 1
ATOM 840 O O . VAL A 1 109 ? 10.023 -4.301 -6.461 1 93.5 109 VAL A O 1
ATOM 843 N N . LEU A 1 110 ? 10.102 -3.814 -4.293 1 93.44 110 LEU A N 1
ATOM 844 C CA . LEU A 1 110 ? 10.164 -5.223 -3.912 1 93.44 110 LEU A CA 1
ATOM 845 C C . LEU A 1 110 ? 8.93 -5.973 -4.406 1 93.44 110 LEU A C 1
ATOM 847 O O . LEU A 1 110 ? 9.047 -7.07 -4.953 1 93.44 110 LEU A O 1
ATOM 851 N N . TRP A 1 111 ? 7.734 -5.375 -4.234 1 95.81 111 TRP A N 1
ATOM 852 C CA . TRP A 1 111 ? 6.5 -5.996 -4.699 1 95.81 111 TRP A CA 1
ATOM 853 C C . TRP A 1 111 ? 6.48 -6.098 -6.219 1 95.81 111 TRP A C 1
ATOM 855 O O . TRP A 1 111 ? 5.93 -7.051 -6.777 1 95.81 111 TRP A O 1
ATOM 865 N N . PHE A 1 112 ? 7.023 -5.109 -6.863 1 95.38 112 PHE A N 1
ATOM 866 C CA . PHE A 1 112 ? 7.086 -5.145 -8.32 1 95.38 112 PHE A CA 1
ATOM 867 C C . PHE A 1 112 ? 7.941 -6.312 -8.797 1 95.38 112 PHE A C 1
ATOM 869 O O . PHE A 1 112 ? 7.52 -7.086 -9.656 1 95.38 112 PHE A O 1
ATOM 876 N N . ILE A 1 113 ? 9.133 -6.453 -8.25 1 92.69 113 ILE A N 1
ATOM 877 C CA . ILE A 1 113 ? 10.039 -7.543 -8.609 1 92.69 113 ILE A CA 1
ATOM 878 C C . ILE A 1 113 ? 9.391 -8.883 -8.266 1 92.69 113 ILE A C 1
ATOM 880 O O . ILE A 1 113 ? 9.43 -9.82 -9.07 1 92.69 113 ILE A O 1
ATOM 884 N N . TYR A 1 114 ? 8.789 -8.961 -7.074 1 94.69 114 TYR A N 1
ATOM 885 C CA . TYR A 1 114 ? 8.07 -10.156 -6.668 1 94.69 114 TYR A CA 1
ATOM 886 C C . TYR A 1 114 ? 6.977 -10.508 -7.676 1 94.69 114 TYR A C 1
ATOM 888 O O . TYR A 1 114 ? 6.828 -11.664 -8.07 1 94.69 114 TYR A O 1
ATOM 896 N N . GLY A 1 115 ? 6.215 -9.461 -8.055 1 95.75 115 GLY A N 1
ATOM 897 C CA . GLY A 1 115 ? 5.168 -9.656 -9.047 1 95.75 115 GLY A CA 1
ATOM 898 C C . GLY A 1 115 ? 5.684 -10.219 -10.352 1 95.75 115 GLY A C 1
ATOM 899 O O . GLY A 1 115 ? 5.008 -11.023 -11 1 95.75 115 GLY A O 1
ATOM 900 N N . ILE A 1 116 ? 6.824 -9.781 -10.797 1 91.88 116 ILE A N 1
ATOM 901 C CA . ILE A 1 116 ? 7.438 -10.305 -12.008 1 91.88 116 ILE A CA 1
ATOM 902 C C . ILE A 1 116 ? 7.781 -11.781 -11.82 1 91.88 116 ILE A C 1
ATOM 904 O O . ILE A 1 116 ? 7.508 -12.602 -12.688 1 91.88 116 ILE A O 1
ATOM 908 N N . LEU A 1 117 ? 8.352 -12.125 -10.711 1 90.5 117 LEU A N 1
ATOM 909 C CA . LEU A 1 117 ? 8.797 -13.492 -10.43 1 90.5 117 LEU A CA 1
ATOM 910 C C . LEU A 1 117 ? 7.617 -14.453 -10.43 1 90.5 117 LEU A C 1
ATOM 912 O O . LEU A 1 117 ? 7.73 -15.586 -10.914 1 90.5 117 LEU A O 1
ATOM 916 N N . ILE A 1 118 ? 6.473 -13.977 -9.922 1 92.25 118 ILE A N 1
ATOM 917 C CA . ILE A 1 118 ? 5.336 -14.883 -9.82 1 92.25 118 ILE A CA 1
ATOM 918 C C . ILE A 1 118 ? 4.41 -14.688 -11.023 1 92.25 118 ILE A C 1
ATOM 920 O O . ILE A 1 118 ? 3.307 -15.234 -11.062 1 92.25 118 ILE A O 1
ATOM 924 N N . GLU A 1 119 ? 4.82 -13.773 -11.945 1 92.88 119 GLU A N 1
ATOM 925 C CA . GLU A 1 119 ? 4.105 -13.516 -13.188 1 92.88 119 GLU A CA 1
ATOM 926 C C . GLU A 1 119 ? 2.668 -13.078 -12.922 1 92.88 119 GLU A C 1
ATOM 928 O O . GLU A 1 119 ? 1.731 -13.617 -13.523 1 92.88 119 GLU A O 1
ATOM 933 N N . ASP A 1 120 ? 2.51 -12.195 -12.031 1 95.56 120 ASP A N 1
ATOM 934 C CA . ASP A 1 120 ? 1.21 -11.648 -11.664 1 95.56 120 ASP A CA 1
ATOM 935 C C . ASP A 1 120 ? 1.123 -10.164 -12.008 1 95.56 120 ASP A C 1
ATOM 937 O O . ASP A 1 120 ? 1.677 -9.32 -11.297 1 95.56 120 ASP A O 1
ATOM 941 N N . SER A 1 121 ? 0.388 -9.906 -13.023 1 94.69 121 SER A N 1
ATOM 942 C CA . SER A 1 121 ? 0.302 -8.531 -13.516 1 94.69 121 SER A CA 1
ATOM 943 C C . SER A 1 121 ? -0.471 -7.645 -12.539 1 94.69 121 SER A C 1
ATOM 945 O O . SER A 1 121 ? -0.237 -6.438 -12.477 1 94.69 121 SER A O 1
ATOM 947 N N . PHE A 1 122 ? -1.363 -8.273 -11.828 1 95.5 122 PHE A N 1
ATOM 948 C CA . PHE A 1 122 ? -2.133 -7.488 -10.867 1 95.5 122 PHE A CA 1
ATOM 949 C C . PHE A 1 122 ? -1.232 -6.945 -9.758 1 95.5 122 PHE A C 1
ATOM 951 O O . PHE A 1 122 ? -1.464 -5.848 -9.25 1 95.5 122 PHE A O 1
ATOM 958 N N . VAL A 1 123 ? -0.263 -7.668 -9.398 1 96.62 123 VAL A N 1
ATOM 959 C CA . VAL A 1 123 ? 0.69 -7.242 -8.375 1 96.62 123 VAL A CA 1
ATOM 960 C C . VAL A 1 123 ? 1.731 -6.312 -9 1 96.62 123 VAL A C 1
ATOM 962 O O . VAL A 1 123 ? 2.098 -5.297 -8.406 1 96.62 123 VAL A O 1
ATOM 965 N N . GLN A 1 124 ? 2.105 -6.52 -10.227 1 95.38 124 GLN A N 1
ATOM 966 C CA . GLN A 1 124 ? 3.176 -5.789 -10.906 1 95.38 124 GLN A CA 1
ATOM 967 C C . GLN A 1 124 ? 2.771 -4.34 -11.172 1 95.38 124 GLN A C 1
ATOM 969 O O . GLN A 1 124 ? 3.475 -3.41 -10.766 1 95.38 124 GLN A O 1
ATOM 974 N N . VAL A 1 125 ? 1.717 -4.195 -11.719 1 94 125 VAL A N 1
ATOM 975 C CA . VAL A 1 125 ? 1.371 -2.932 -12.359 1 94 125 VAL A CA 1
ATOM 976 C C . VAL A 1 125 ? 1.138 -1.857 -11.305 1 94 125 VAL A C 1
ATOM 978 O O . VAL A 1 125 ? 1.75 -0.788 -11.352 1 94 125 VAL A O 1
ATOM 981 N N . PRO A 1 126 ? 0.274 -2.127 -10.328 1 94.38 126 PRO A N 1
ATOM 982 C CA . PRO A 1 126 ? 0.069 -1.058 -9.344 1 94.38 126 PRO A CA 1
ATOM 983 C C . PRO A 1 126 ? 1.338 -0.721 -8.562 1 94.38 126 PRO A C 1
ATOM 985 O O . PRO A 1 126 ? 1.56 0.441 -8.211 1 94.38 126 PRO A O 1
ATOM 988 N N . ASN A 1 127 ? 2.154 -1.668 -8.266 1 94.94 127 ASN A N 1
ATOM 989 C CA . ASN A 1 127 ? 3.381 -1.416 -7.516 1 94.94 127 ASN A CA 1
ATOM 990 C C . ASN A 1 127 ? 4.418 -0.682 -8.367 1 94.94 127 ASN A C 1
ATOM 992 O O . ASN A 1 127 ? 5.176 0.143 -7.852 1 94.94 127 ASN A O 1
ATOM 996 N N . LEU A 1 128 ? 4.359 -0.909 -9.695 1 93.44 128 LEU A N 1
ATOM 997 C CA . LEU A 1 128 ? 5.18 -0.1 -10.586 1 93.44 128 LEU A CA 1
ATOM 998 C C . LEU A 1 128 ? 4.746 1.362 -10.547 1 93.44 128 LEU A C 1
ATOM 1000 O O . LEU A 1 128 ? 5.59 2.262 -10.492 1 93.44 128 LEU A O 1
ATOM 1004 N N . MET A 1 129 ? 3.492 1.512 -10.625 1 91.81 129 MET A N 1
ATOM 1005 C CA . MET A 1 129 ? 2.955 2.867 -10.555 1 91.81 129 MET A CA 1
ATOM 1006 C C . MET A 1 129 ? 3.375 3.551 -9.25 1 91.81 129 MET A C 1
ATOM 1008 O O . MET A 1 129 ? 3.879 4.676 -9.273 1 91.81 129 MET A O 1
ATOM 1012 N N . SER A 1 130 ? 3.178 2.91 -8.141 1 93.5 130 SER A N 1
ATOM 1013 C CA . SER A 1 130 ? 3.512 3.459 -6.828 1 93.5 130 SER A CA 1
ATOM 1014 C C . SER A 1 130 ? 5.012 3.703 -6.699 1 93.5 130 SER A C 1
ATOM 1016 O O . SER A 1 130 ? 5.434 4.707 -6.121 1 93.5 130 SER A O 1
ATOM 1018 N N . ALA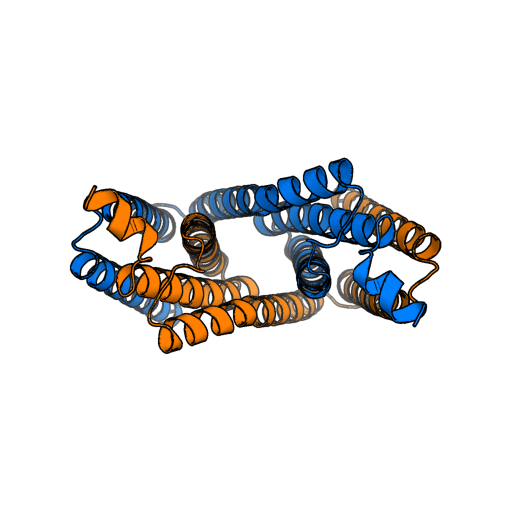 A 1 131 ? 5.773 2.836 -7.191 1 92.88 131 ALA A N 1
ATOM 1019 C CA . ALA A 1 131 ? 7.227 2.994 -7.172 1 92.88 131 ALA A CA 1
ATOM 1020 C C . ALA A 1 131 ? 7.656 4.211 -7.988 1 92.88 131 ALA A C 1
ATOM 1022 O O . ALA A 1 131 ? 8.539 4.965 -7.574 1 92.88 131 ALA A O 1
ATOM 1023 N N . THR A 1 132 ? 7.012 4.379 -9.133 1 91.88 132 THR A N 1
ATOM 1024 C CA . THR A 1 132 ? 7.328 5.516 -9.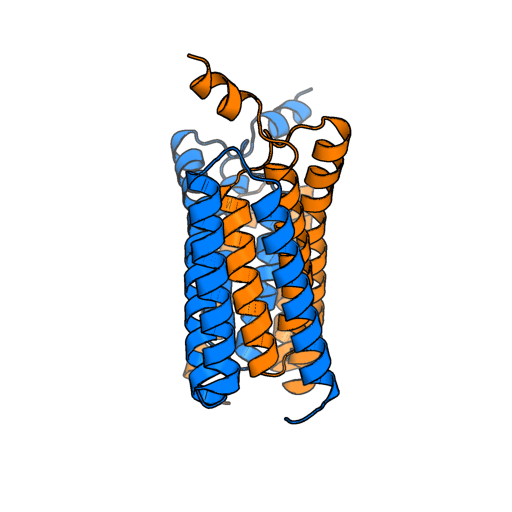992 1 91.88 132 THR A CA 1
ATOM 1025 C C . THR A 1 132 ? 6.984 6.828 -9.297 1 91.88 132 THR A C 1
ATOM 1027 O O . THR A 1 132 ? 7.797 7.758 -9.273 1 91.88 132 THR A O 1
ATOM 1030 N N . ILE A 1 133 ? 5.84 6.801 -8.727 1 90.44 133 ILE A N 1
ATOM 1031 C CA . ILE A 1 133 ? 5.383 8.016 -8.062 1 90.44 133 ILE A CA 1
ATOM 1032 C C . ILE A 1 133 ? 6.281 8.32 -6.867 1 90.44 133 ILE A C 1
ATOM 1034 O O . ILE A 1 133 ? 6.75 9.453 -6.711 1 90.44 133 ILE A O 1
ATOM 1038 N N . SER A 1 134 ? 6.504 7.371 -6.023 1 91.38 134 SER A N 1
ATOM 1039 C CA . SER A 1 134 ? 7.363 7.59 -4.863 1 91.38 134 SER A CA 1
ATOM 1040 C C . SER A 1 134 ? 8.797 7.906 -5.285 1 91.38 13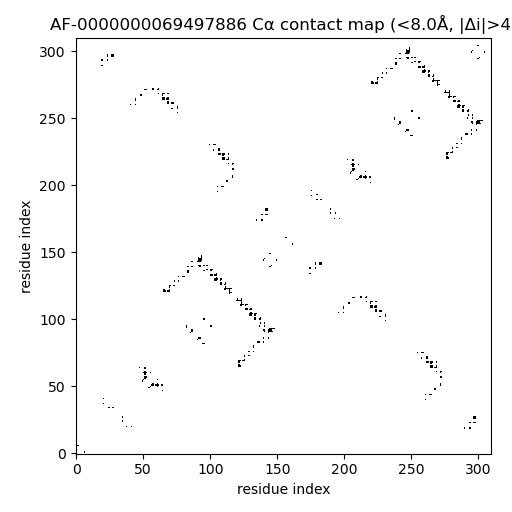4 SER A C 1
ATOM 1042 O O . SER A 1 134 ? 9.492 8.68 -4.621 1 91.38 134 SER A O 1
ATOM 1044 N N . GLY A 1 135 ? 9.219 7.379 -6.363 1 90.12 135 GLY A N 1
ATOM 1045 C CA . GLY A 1 135 ? 10.5 7.746 -6.93 1 90.12 135 GLY A CA 1
ATOM 1046 C C . GLY A 1 135 ? 10.57 9.195 -7.359 1 90.12 135 GLY A C 1
ATOM 1047 O O . GLY A 1 135 ? 11.57 9.883 -7.102 1 90.12 135 GLY A O 1
ATOM 1048 N N . LEU A 1 136 ? 9.57 9.578 -8.008 1 90.38 136 LEU A N 1
ATOM 1049 C CA . LEU A 1 136 ? 9.477 10.969 -8.414 1 90.38 136 LEU A CA 1
ATOM 1050 C C . LEU A 1 136 ? 9.492 11.891 -7.203 1 90.38 136 LEU A C 1
ATOM 1052 O O . LEU A 1 136 ? 10.148 12.938 -7.211 1 90.38 136 LEU A O 1
ATOM 1056 N N . GLN A 1 137 ? 8.789 11.5 -6.184 1 88 137 GLN A N 1
ATOM 1057 C CA . GLN A 1 137 ? 8.766 12.297 -4.961 1 88 137 GLN A CA 1
ATOM 1058 C C . GLN A 1 137 ? 10.156 12.383 -4.34 1 88 137 GLN A C 1
ATOM 1060 O O . GLN A 1 137 ? 10.562 13.453 -3.869 1 88 137 GLN A O 1
ATOM 1065 N N . LEU A 1 138 ? 10.828 11.344 -4.305 1 86.44 138 LEU A N 1
ATOM 1066 C CA . LEU A 1 138 ? 12.195 11.352 -3.791 1 86.44 138 LEU A CA 1
ATOM 1067 C C . LEU A 1 138 ? 13.086 12.273 -4.621 1 86.44 138 LEU A C 1
ATOM 1069 O O . LEU A 1 138 ? 13.93 12.984 -4.078 1 86.44 138 LEU A O 1
ATOM 1073 N N . GLY A 1 139 ? 12.867 12.211 -5.91 1 86.38 139 GLY A N 1
ATOM 1074 C CA . GLY A 1 139 ? 13.594 13.125 -6.773 1 86.38 139 GLY A CA 1
ATOM 1075 C C . GLY A 1 139 ? 13.328 14.586 -6.461 1 86.38 139 GLY A C 1
ATOM 1076 O O . GLY A 1 139 ? 14.25 15.398 -6.434 1 86.38 139 GLY A O 1
ATOM 1077 N N . LEU A 1 140 ? 12.141 14.891 -6.199 1 86.25 140 LEU A N 1
ATOM 1078 C CA . LEU A 1 140 ? 11.758 16.266 -5.875 1 86.25 140 LEU A CA 1
ATOM 1079 C C . LEU A 1 140 ? 12.383 16.703 -4.555 1 86.25 140 LEU A C 1
ATOM 1081 O O . LEU A 1 140 ? 12.797 17.859 -4.41 1 86.25 140 LEU A O 1
ATOM 1085 N N . ILE A 1 141 ? 12.398 15.797 -3.619 1 84.38 141 ILE A N 1
ATOM 1086 C CA . ILE A 1 141 ? 13.008 16.109 -2.328 1 84.38 141 ILE A CA 1
ATOM 1087 C C . ILE A 1 141 ? 14.492 16.422 -2.52 1 84.38 141 ILE A C 1
ATOM 1089 O O . ILE A 1 141 ? 15.031 17.312 -1.851 1 84.38 141 ILE A O 1
ATOM 1093 N N . ALA A 1 142 ? 15.008 15.734 -3.408 1 81.25 142 ALA A N 1
ATOM 1094 C CA . ALA A 1 142 ? 16.422 15.953 -3.68 1 81.25 142 ALA A CA 1
ATOM 1095 C C . ALA A 1 142 ? 16.656 17.281 -4.402 1 81.25 142 ALA A C 1
ATOM 1097 O O . ALA A 1 142 ? 17.625 17.969 -4.137 1 81.25 142 ALA A O 1
ATOM 1098 N N . VAL A 1 143 ? 15.773 17.672 -5.273 1 84.06 143 VAL A N 1
ATOM 1099 C CA . VAL A 1 143 ? 15.93 18.844 -6.113 1 84.06 143 VAL A CA 1
ATOM 1100 C C . VAL A 1 143 ? 15.477 20.094 -5.352 1 84.06 143 VAL A C 1
ATOM 1102 O O . VAL A 1 143 ? 16.062 21.172 -5.512 1 84.06 143 VAL A O 1
ATOM 1105 N N . PHE A 1 144 ? 14.453 19.906 -4.508 1 84 144 PHE A N 1
ATOM 1106 C CA . PHE A 1 144 ? 13.883 21.016 -3.748 1 84 144 PHE A CA 1
ATOM 1107 C C . PHE A 1 144 ? 13.93 20.719 -2.252 1 84 144 PHE A C 1
ATOM 1109 O O . PHE A 1 144 ? 12.883 20.531 -1.619 1 84 144 PHE A O 1
ATOM 1116 N N . PRO A 1 145 ? 15.125 20.781 -1.636 1 75.75 145 PRO A N 1
ATOM 1117 C CA . PRO A 1 145 ? 15.219 20.469 -0.207 1 75.75 145 PRO A CA 1
ATOM 1118 C C . PRO A 1 145 ? 14.484 21.484 0.665 1 75.75 145 PRO A C 1
ATOM 1120 O O . PRO A 1 145 ? 14.297 22.641 0.255 1 75.75 145 PRO A O 1
ATOM 1123 N N . SER A 1 146 ? 13.852 20.859 1.709 1 72.19 146 SER A N 1
ATOM 1124 C CA . SER A 1 146 ? 13.148 21.734 2.631 1 72.19 146 SER A CA 1
ATOM 1125 C C . SER A 1 146 ? 14.094 22.734 3.281 1 72.19 146 SER A C 1
ATOM 1127 O O . SER A 1 146 ? 15.266 22.422 3.523 1 72.19 146 SER A O 1
ATOM 1129 N N . LYS A 1 147 ? 13.711 23.953 3.318 1 60.5 147 LYS A N 1
ATOM 1130 C CA . LYS A 1 147 ? 14.461 25.031 3.949 1 60.5 147 LYS A CA 1
ATOM 1131 C C . LYS A 1 147 ? 14.812 24.688 5.395 1 60.5 147 LYS A C 1
ATOM 1133 O O . LYS A 1 147 ? 15.867 25.078 5.891 1 60.5 147 LYS A O 1
ATOM 1138 N N . LYS A 1 148 ? 13.953 24 6.133 1 56.06 148 LYS A N 1
ATOM 1139 C CA . LYS A 1 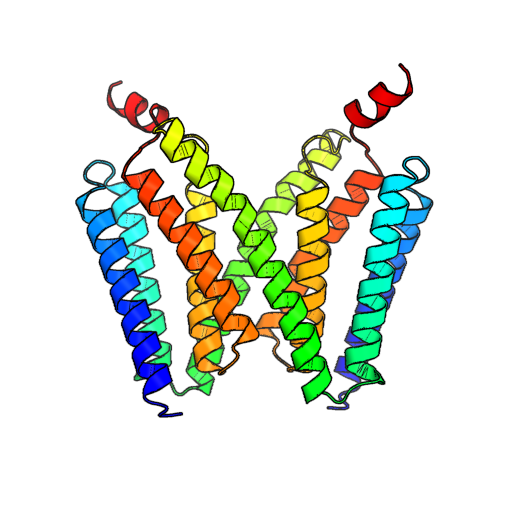148 ? 14.289 23.703 7.523 1 56.06 148 LYS A CA 1
ATOM 1140 C C . LYS A 1 148 ? 15.508 22.781 7.605 1 56.06 148 LYS A C 1
ATOM 1142 O O . LYS A 1 148 ? 16.328 22.922 8.516 1 56.06 148 LYS A O 1
ATOM 1147 N N . SER A 1 149 ? 15.633 21.922 6.785 1 49.75 149 SER A N 1
ATOM 1148 C CA . SER A 1 149 ? 16.828 21.094 6.762 1 49.75 149 SER A CA 1
ATOM 1149 C C . SER A 1 149 ? 18.062 21.891 6.371 1 49.75 149 SER A C 1
ATOM 1151 O O . SER A 1 149 ? 19.172 21.578 6.789 1 49.75 149 SER A O 1
ATOM 1153 N N . GLU A 1 150 ? 17.922 22.859 5.566 1 46.38 150 GLU A N 1
ATOM 1154 C CA . GLU A 1 150 ? 19 23.781 5.191 1 46.38 150 GLU A CA 1
ATOM 1155 C C . GLU A 1 150 ? 19.375 24.688 6.352 1 46.38 150 GLU A C 1
ATOM 1157 O O . GLU A 1 150 ? 20.547 25.062 6.508 1 46.38 150 GLU A O 1
ATOM 1162 N N . GLU A 1 151 ? 18.375 25.219 7.082 1 43.72 151 GLU A N 1
ATOM 1163 C CA . GLU A 1 151 ? 18.719 26.188 8.125 1 43.72 151 GLU A CA 1
ATOM 1164 C C . GLU A 1 151 ? 19.547 25.531 9.227 1 43.72 151 GLU A C 1
ATOM 1166 O O . GLU A 1 151 ? 20.359 26.203 9.875 1 43.72 151 GLU A O 1
ATOM 1171 N N . LYS A 1 152 ? 19.234 24.281 9.664 1 45.62 152 LYS A N 1
ATOM 1172 C CA . LYS A 1 152 ? 20.078 23.828 10.766 1 45.62 152 LYS A CA 1
ATOM 1173 C C . LYS A 1 152 ? 21.547 23.797 10.352 1 45.62 152 LYS A C 1
ATOM 1175 O O . LYS A 1 152 ? 22.422 23.531 11.172 1 45.62 152 LYS A O 1
ATOM 1180 N N . LYS A 1 153 ? 21.938 23.875 9.18 1 46.69 153 LYS A N 1
ATOM 1181 C CA . LYS A 1 153 ? 23.344 23.891 8.828 1 46.69 153 LYS A CA 1
ATOM 1182 C C . LYS A 1 153 ? 23.953 25.281 9.039 1 46.69 153 LYS A C 1
ATOM 1184 O O . LYS A 1 153 ? 25.172 25.438 8.992 1 46.69 153 LYS A O 1
ATOM 1189 N N . THR A 1 154 ? 23.203 26.312 8.844 1 41.19 154 THR A N 1
ATOM 1190 C CA . THR A 1 154 ? 23.875 27.594 8.977 1 41.19 154 THR A CA 1
ATOM 1191 C C . THR A 1 154 ? 24.078 27.953 10.445 1 41.19 154 THR A C 1
ATOM 1193 O O . THR A 1 154 ? 24.844 28.875 10.766 1 41.19 154 THR A O 1
ATOM 1196 N N . GLU A 1 155 ? 23.203 27.328 11.336 1 38 155 GLU A N 1
ATOM 1197 C CA . GLU A 1 155 ? 23.547 27.766 12.68 1 38 155 GLU A CA 1
ATOM 1198 C C . GLU A 1 155 ? 24.609 26.859 13.312 1 38 155 GLU A C 1
ATOM 1200 O O . GLU A 1 155 ? 24.578 25.641 13.102 1 38 155 GLU A O 1
ATOM 1205 N N . MET B 1 1 ? 9.07 -19.094 -19.609 1 38.66 1 MET B N 1
ATOM 1206 C CA . MET B 1 1 ? 9.438 -17.953 -18.781 1 38.66 1 MET B CA 1
ATOM 1207 C C . MET B 1 1 ? 10.188 -16.906 -19.594 1 38.66 1 MET B C 1
ATOM 1209 O O . MET B 1 1 ? 10.516 -15.836 -19.094 1 38.66 1 MET B O 1
ATOM 1213 N N . ASN B 1 2 ? 10.766 -17.453 -20.688 1 46.88 2 ASN B N 1
ATOM 1214 C CA . ASN B 1 2 ? 11.75 -16.672 -21.422 1 46.88 2 ASN B CA 1
ATOM 1215 C C . ASN B 1 2 ? 11.078 -15.594 -22.266 1 46.88 2 ASN B C 1
ATOM 1217 O O . ASN B 1 2 ? 11.133 -15.633 -23.5 1 46.88 2 ASN B O 1
ATOM 1221 N N . ASP B 1 3 ? 10.031 -15.227 -21.766 1 52.97 3 ASP B N 1
ATOM 1222 C CA . ASP B 1 3 ? 9.445 -14.289 -22.719 1 52.97 3 ASP B CA 1
ATOM 1223 C C . ASP B 1 3 ? 10.305 -13.031 -22.859 1 52.97 3 ASP B C 1
ATOM 1225 O O . ASP B 1 3 ? 10.516 -12.32 -21.875 1 52.97 3 ASP B O 1
ATOM 1229 N N . PRO B 1 4 ? 11.055 -13.008 -23.859 1 54.12 4 PRO B N 1
ATOM 1230 C CA . PRO B 1 4 ? 11.969 -11.891 -24.109 1 54.12 4 PRO B CA 1
ATOM 1231 C C . PRO B 1 4 ? 11.352 -10.531 -23.797 1 54.12 4 PRO B C 1
ATOM 1233 O O . PRO B 1 4 ? 12.039 -9.625 -23.328 1 54.12 4 PRO B O 1
ATOM 1236 N N . MET B 1 5 ? 10.094 -10.562 -23.938 1 53.03 5 MET B N 1
ATOM 1237 C CA . MET B 1 5 ? 9.422 -9.297 -23.688 1 53.03 5 MET B CA 1
ATOM 1238 C C . MET B 1 5 ? 9.469 -8.938 -22.203 1 53.03 5 MET B C 1
ATOM 1240 O O . MET B 1 5 ? 9.727 -7.789 -21.844 1 53.03 5 MET B O 1
ATOM 1244 N N . MET B 1 6 ? 9.203 -9.953 -21.484 1 54 6 MET B N 1
ATOM 1245 C CA . MET B 1 6 ? 9.227 -9.727 -20.047 1 54 6 MET B CA 1
ATOM 1246 C C . MET B 1 6 ? 10.617 -9.344 -19.562 1 54 6 MET B C 1
ATOM 1248 O O . MET B 1 6 ? 10.773 -8.484 -18.703 1 54 6 MET B O 1
ATOM 1252 N N . GLN B 1 7 ? 11.609 -9.898 -20.125 1 57.38 7 GLN B N 1
ATOM 1253 C CA . GLN B 1 7 ? 12.992 -9.578 -19.797 1 57.38 7 GLN B CA 1
ATOM 1254 C C . GLN B 1 7 ? 13.328 -8.141 -20.188 1 57.38 7 GLN B C 1
ATOM 1256 O O . GLN B 1 7 ? 14.023 -7.438 -19.438 1 57.38 7 GLN B O 1
ATOM 1261 N N . THR B 1 8 ? 12.812 -7.797 -21.312 1 54.25 8 THR B N 1
ATOM 1262 C CA . THR B 1 8 ? 13.078 -6.445 -21.812 1 54.25 8 THR B CA 1
ATOM 1263 C C . THR B 1 8 ? 12.453 -5.406 -20.875 1 54.25 8 THR B C 1
ATOM 1265 O O . THR B 1 8 ? 13.109 -4.422 -20.516 1 54.25 8 THR B O 1
ATOM 1268 N N . VAL B 1 9 ? 11.273 -5.68 -20.547 1 51.75 9 VAL B N 1
ATOM 1269 C CA . VAL B 1 9 ? 10.594 -4.723 -19.672 1 51.75 9 VAL B CA 1
ATOM 1270 C C . VAL B 1 9 ? 11.32 -4.629 -18.344 1 51.75 9 VAL B C 1
ATOM 1272 O O . VAL B 1 9 ? 11.5 -3.535 -17.797 1 51.75 9 VAL B O 1
ATOM 1275 N N . ASN B 1 10 ? 11.812 -5.668 -17.953 1 55.75 10 ASN B N 1
ATOM 1276 C CA . ASN B 1 10 ? 12.539 -5.707 -16.688 1 55.75 10 ASN B CA 1
ATOM 1277 C C . ASN B 1 10 ? 13.844 -4.918 -16.766 1 55.75 10 ASN B C 1
ATOM 1279 O O . ASN B 1 10 ? 14.203 -4.215 -15.828 1 55.75 10 ASN B O 1
ATOM 1283 N N . TRP B 1 11 ? 14.461 -5.09 -17.828 1 56.06 11 TRP B N 1
ATOM 1284 C CA . TRP B 1 11 ? 15.695 -4.344 -18.016 1 56.06 11 TRP B CA 1
ATOM 1285 C C . TRP B 1 11 ? 15.422 -2.848 -18.109 1 56.06 11 TRP B C 1
ATOM 1287 O O . TRP B 1 11 ? 16.156 -2.037 -17.562 1 56.06 11 TRP B O 1
ATOM 1297 N N . ILE B 1 12 ? 14.344 -2.568 -18.75 1 53.91 12 ILE B N 1
ATOM 1298 C CA . ILE B 1 12 ? 13.984 -1.165 -18.922 1 53.91 12 ILE B CA 1
ATOM 1299 C C . ILE B 1 12 ? 13.688 -0.545 -17.547 1 53.91 12 ILE B C 1
ATOM 1301 O O . ILE B 1 12 ? 14.164 0.551 -17.25 1 53.91 12 ILE B O 1
ATOM 1305 N N . CYS B 1 13 ? 13.008 -1.234 -16.844 1 52.72 13 CYS B N 1
ATOM 1306 C CA . CYS B 1 13 ? 12.672 -0.737 -15.508 1 52.72 13 CYS B CA 1
ATOM 1307 C C . CYS B 1 13 ? 13.914 -0.584 -14.648 1 52.72 13 CYS B C 1
ATOM 1309 O O . CYS B 1 13 ? 14.055 0.4 -13.914 1 52.72 13 CYS B O 1
ATOM 1311 N N . PHE B 1 14 ? 14.781 -1.497 -14.891 1 56.56 14 PHE B N 1
ATOM 1312 C CA . PHE B 1 14 ? 16.047 -1.46 -14.172 1 56.56 14 PHE B CA 1
ATOM 1313 C C . PHE B 1 14 ? 16.859 -0.222 -14.547 1 56.56 14 PHE B C 1
ATOM 1315 O O . PHE B 1 14 ? 17.406 0.45 -13.68 1 56.56 14 PHE B O 1
ATOM 1322 N N . ILE B 1 15 ? 16.922 -0.026 -15.781 1 54.47 15 ILE B N 1
ATOM 1323 C CA . ILE B 1 15 ? 17.703 1.107 -16.281 1 54.47 15 ILE B CA 1
ATOM 1324 C C . ILE B 1 15 ? 17.047 2.412 -15.828 1 54.47 15 ILE B C 1
ATOM 1326 O O . ILE B 1 15 ? 17.734 3.314 -15.344 1 54.47 15 ILE B O 1
ATOM 1330 N N . LEU B 1 16 ? 15.812 2.414 -15.969 1 51.19 16 LEU B N 1
ATOM 1331 C CA . LEU B 1 16 ? 15.117 3.635 -15.578 1 51.19 16 LEU B CA 1
ATOM 1332 C C . LEU B 1 16 ? 15.328 3.924 -14.094 1 51.19 16 LEU B C 1
ATOM 1334 O O . LEU B 1 16 ? 15.531 5.078 -13.703 1 51.19 16 LEU B O 1
ATOM 1338 N N . GLN B 1 17 ? 15.328 2.953 -13.344 1 52.91 17 GLN B N 1
ATOM 1339 C CA . GLN B 1 17 ? 15.555 3.113 -11.906 1 52.91 17 GLN B CA 1
ATOM 1340 C C . GLN B 1 17 ? 16.984 3.559 -11.625 1 52.91 17 GLN B C 1
ATOM 1342 O O . GLN B 1 17 ? 17.219 4.418 -10.773 1 52.91 17 GLN B O 1
ATOM 1347 N N . THR B 1 18 ? 17.859 2.906 -12.359 1 53.03 18 THR B N 1
ATOM 1348 C CA . THR B 1 18 ? 19.266 3.258 -12.195 1 53.03 18 THR B CA 1
ATOM 1349 C C . THR B 1 18 ? 19.516 4.715 -12.57 1 53.03 18 THR B C 1
ATOM 1351 O O . THR B 1 18 ? 20.234 5.43 -11.867 1 53.03 18 THR B O 1
ATOM 1354 N N . ILE B 1 19 ? 18.953 5.102 -13.633 1 53.34 19 ILE B N 1
ATOM 1355 C CA . ILE B 1 19 ? 19.094 6.477 -14.094 1 53.34 19 ILE B CA 1
ATOM 1356 C C . ILE B 1 19 ? 18.516 7.438 -13.055 1 53.34 19 ILE B C 1
ATOM 1358 O O . ILE B 1 19 ? 19.125 8.453 -12.727 1 53.34 19 ILE B O 1
ATOM 1362 N N . TYR B 1 20 ? 17.469 7.113 -12.641 1 50.53 20 TYR B N 1
ATOM 1363 C CA . TYR B 1 20 ? 16.797 7.957 -11.656 1 50.53 20 TYR B CA 1
ATOM 1364 C C . TYR B 1 20 ? 17.656 8.109 -10.406 1 50.53 20 TYR B C 1
ATOM 1366 O O . TYR B 1 20 ? 17.859 9.219 -9.914 1 50.53 20 TYR B O 1
ATOM 1374 N N . VAL B 1 21 ? 18.156 7.051 -9.875 1 56.31 21 VAL B N 1
ATOM 1375 C CA . VAL B 1 21 ? 18.984 7.051 -8.672 1 56.31 21 VAL B CA 1
ATOM 1376 C C . VAL B 1 21 ? 20.266 7.852 -8.93 1 56.31 21 VAL B C 1
ATOM 1378 O O . VAL B 1 21 ? 20.719 8.602 -8.062 1 56.31 21 VAL B O 1
ATOM 1381 N N . GLY B 1 22 ? 20.844 7.582 -10.078 1 53.31 22 GLY B N 1
ATOM 1382 C CA . GLY B 1 22 ? 22.047 8.32 -10.453 1 53.31 22 GLY B CA 1
ATOM 1383 C C . GLY B 1 22 ? 21.844 9.82 -10.484 1 53.31 22 GLY B C 1
ATOM 1384 O O . GLY B 1 22 ? 22.609 10.57 -9.883 1 53.31 22 GLY B O 1
ATOM 1385 N N . CYS B 1 23 ? 20.891 10.195 -11.18 1 50.03 23 CYS B N 1
ATOM 1386 C CA . CYS B 1 23 ? 20.594 11.617 -11.297 1 50.03 23 CYS B CA 1
ATOM 1387 C C . CYS B 1 23 ? 20.297 12.227 -9.93 1 50.03 23 CYS B C 1
ATOM 1389 O O . CYS B 1 23 ? 20.766 13.328 -9.625 1 50.03 23 CYS B O 1
ATOM 1391 N N . PHE B 1 24 ? 19.547 11.469 -9.203 1 51.38 24 PHE B N 1
ATOM 1392 C CA . PHE B 1 24 ? 19.234 11.914 -7.855 1 51.38 24 PHE B CA 1
ATOM 1393 C C . PHE B 1 24 ? 20.5 12.078 -7.027 1 51.38 24 PHE B C 1
ATOM 1395 O O . PHE B 1 24 ? 20.641 13.062 -6.297 1 51.38 24 PHE B O 1
ATOM 1402 N N . TYR B 1 25 ? 21.312 11.102 -7.145 1 52.19 25 TYR B N 1
ATOM 1403 C CA . TYR B 1 25 ? 22.578 11.125 -6.402 1 52.19 25 TYR B CA 1
ATOM 1404 C C . TYR B 1 25 ? 23.406 12.344 -6.781 1 52.19 25 TYR B C 1
ATOM 1406 O O . TYR B 1 25 ? 24 12.992 -5.914 1 52.19 25 TYR B O 1
ATOM 1414 N N . VAL B 1 26 ? 23.516 12.5 -7.984 1 50.69 26 VAL B N 1
ATOM 1415 C CA . VAL B 1 26 ? 24.344 13.594 -8.469 1 50.69 26 VAL B CA 1
ATOM 1416 C C . VAL B 1 26 ? 23.781 14.93 -7.984 1 50.69 26 VAL B C 1
ATOM 1418 O O . VAL B 1 26 ? 24.547 15.836 -7.629 1 50.69 26 VAL B O 1
ATOM 1421 N N . ASN B 1 27 ? 22.562 15.008 -8.086 1 47.69 27 ASN B N 1
ATOM 1422 C CA . ASN B 1 27 ? 22 16.312 -7.77 1 47.69 27 ASN B CA 1
ATOM 1423 C C . ASN B 1 27 ? 21.812 16.5 -6.266 1 47.69 27 ASN B C 1
ATOM 1425 O O . ASN B 1 27 ? 21.453 17.578 -5.812 1 47.69 27 ASN B O 1
ATOM 1429 N N . THR B 1 28 ? 21.688 15.453 -5.613 1 48.75 28 THR B N 1
ATOM 1430 C CA . THR B 1 28 ? 21.547 15.602 -4.168 1 48.75 28 THR B CA 1
ATOM 1431 C C . THR B 1 28 ? 22.906 15.781 -3.508 1 48.75 28 THR B C 1
ATOM 1433 O O . THR B 1 28 ? 23.594 14.805 -3.203 1 48.75 28 THR B O 1
ATOM 1436 N N . VAL B 1 29 ? 23.703 16.672 -3.967 1 46.06 29 VAL B N 1
ATOM 1437 C CA . VAL B 1 29 ? 25.016 17.031 -3.455 1 46.06 29 VAL B CA 1
ATOM 1438 C C . VAL B 1 29 ? 24.969 17.188 -1.938 1 46.06 29 VAL B C 1
ATOM 1440 O O . VAL B 1 29 ? 25.922 16.875 -1.232 1 46.06 29 VAL B O 1
ATOM 1443 N N . HIS B 1 30 ? 23.953 17.906 -1.351 1 47.62 30 HIS B N 1
ATOM 1444 C CA . HIS B 1 30 ? 24.266 18.516 -0.063 1 47.62 30 HIS B CA 1
ATOM 1445 C C . HIS B 1 30 ? 23.969 17.562 1.086 1 47.62 30 HIS B C 1
ATOM 1447 O O . HIS B 1 30 ? 24.297 17.844 2.238 1 47.62 30 HIS B O 1
ATOM 1453 N N . LYS B 1 31 ? 23.219 16.547 0.957 1 57.81 31 LYS B N 1
ATOM 1454 C CA . LYS B 1 31 ? 23.062 15.875 2.248 1 57.81 31 LYS B CA 1
ATOM 1455 C C . LYS B 1 31 ? 23.656 14.469 2.209 1 57.81 31 LYS B C 1
ATOM 1457 O O . LYS B 1 31 ? 23.062 13.555 1.636 1 57.81 31 LYS B O 1
ATOM 1462 N N . LYS B 1 32 ? 24.906 14.375 2.629 1 61.88 32 LYS B N 1
ATOM 1463 C CA . LYS B 1 32 ? 25.719 13.164 2.67 1 61.88 32 LYS B CA 1
ATOM 1464 C C . LYS B 1 32 ? 24.938 12 3.27 1 61.88 32 LYS B C 1
ATOM 1466 O O . LYS B 1 32 ? 24.969 10.883 2.744 1 61.88 32 LYS B O 1
ATOM 1471 N N . LYS B 1 33 ? 24.188 12.312 4.332 1 64.44 33 LYS B N 1
ATOM 1472 C CA . LYS B 1 33 ? 23.469 11.242 5.023 1 64.44 33 LYS B CA 1
ATOM 1473 C C . LYS B 1 33 ? 22.328 10.703 4.164 1 64.44 33 LYS B C 1
ATOM 1475 O O . LYS B 1 33 ? 22.141 9.484 4.07 1 64.44 33 LYS B O 1
ATOM 1480 N N . THR B 1 34 ? 21.625 11.516 3.586 1 67.44 34 THR B N 1
ATOM 1481 C CA . THR B 1 34 ? 20.516 11.125 2.719 1 67.44 34 THR B CA 1
ATOM 1482 C C . THR B 1 34 ? 21.031 10.352 1.505 1 67.44 34 THR B C 1
ATOM 1484 O O . THR B 1 34 ? 20.438 9.352 1.104 1 67.44 34 THR B O 1
ATOM 1487 N N . GLN B 1 35 ? 22.141 10.781 1.055 1 71.06 35 GLN B N 1
ATOM 1488 C CA . GLN B 1 35 ? 22.719 10.117 -0.107 1 71.06 35 GLN B CA 1
ATOM 1489 C C . GLN B 1 35 ? 23.172 8.695 0.238 1 71.06 35 GLN B C 1
ATOM 1491 O O . GLN B 1 35 ? 23.016 7.777 -0.566 1 71.06 35 GLN B O 1
ATOM 1496 N N . GLN B 1 36 ? 23.672 8.648 1.384 1 74.12 36 GLN B N 1
ATOM 1497 C CA . GLN B 1 36 ? 24.109 7.328 1.82 1 74.12 36 GLN B CA 1
ATOM 1498 C C . GLN B 1 36 ? 22.922 6.383 1.974 1 74.12 36 GLN B C 1
ATOM 1500 O O . GLN B 1 36 ? 23 5.215 1.58 1 74.12 36 GLN B O 1
ATOM 1505 N N . MET B 1 37 ? 21.875 6.887 2.475 1 72.25 37 MET B N 1
ATOM 1506 C CA . MET B 1 37 ? 20.672 6.074 2.666 1 72.25 37 MET B CA 1
ATOM 1507 C C . MET B 1 37 ? 20.094 5.621 1.326 1 72.25 37 MET B C 1
ATOM 1509 O O . MET B 1 37 ? 19.766 4.445 1.151 1 72.25 37 MET B O 1
ATOM 1513 N N . VAL B 1 38 ? 20.062 6.441 0.472 1 75.5 38 VAL B N 1
ATOM 1514 C CA . VAL B 1 38 ? 19.531 6.141 -0.853 1 75.5 38 VAL B CA 1
ATOM 1515 C C . VAL B 1 38 ? 20.438 5.133 -1.558 1 75.5 38 VAL B C 1
ATOM 1517 O O . VAL B 1 38 ? 19.953 4.184 -2.18 1 75.5 38 VAL B O 1
ATOM 1520 N N . GLY B 1 39 ? 21.719 5.387 -1.377 1 77.12 39 GLY B N 1
ATOM 1521 C CA . GLY B 1 39 ? 22.672 4.465 -1.971 1 77.12 39 GLY B CA 1
ATOM 1522 C C . GLY B 1 39 ? 22.531 3.047 -1.45 1 77.12 39 GLY B C 1
ATOM 1523 O O . GLY B 1 39 ? 22.547 2.092 -2.229 1 77.12 39 GLY B O 1
ATOM 1524 N N . THR B 1 40 ? 22.438 2.941 -0.19 1 79.44 40 THR B N 1
ATOM 1525 C CA . THR B 1 40 ? 22.312 1.629 0.435 1 79.44 40 THR B CA 1
ATOM 1526 C C . THR B 1 40 ? 21.047 0.92 -0.028 1 79.44 40 THR B C 1
ATOM 1528 O O . THR B 1 40 ? 21.062 -0.275 -0.328 1 79.44 40 THR B O 1
ATOM 1531 N N . VAL B 1 41 ? 20 1.602 -0.124 1 78.88 41 VAL B N 1
ATOM 1532 C CA . VAL B 1 41 ? 18.734 1.006 -0.533 1 78.88 41 VAL B CA 1
ATOM 1533 C C . VAL B 1 41 ? 18.812 0.58 -1.998 1 78.88 41 VAL B C 1
ATOM 1535 O O . VAL B 1 41 ? 18.359 -0.51 -2.359 1 78.88 41 VAL B O 1
ATOM 1538 N N . LEU B 1 42 ? 19.422 1.458 -2.771 1 80.88 42 LEU B N 1
ATOM 1539 C CA . LEU B 1 42 ? 19.562 1.122 -4.184 1 80.88 42 LEU B CA 1
ATOM 1540 C C . LEU B 1 42 ? 20.391 -0.148 -4.359 1 80.88 42 LEU B C 1
ATOM 1542 O O . LEU B 1 42 ? 20.031 -1.017 -5.16 1 80.88 42 LEU B O 1
ATOM 1546 N N . THR B 1 43 ? 21.422 -0.155 -3.686 1 84.38 43 THR B N 1
ATOM 1547 C CA . THR B 1 43 ? 22.266 -1.349 -3.73 1 84.38 43 THR B CA 1
ATOM 1548 C C . THR B 1 43 ? 21.484 -2.576 -3.277 1 84.38 43 THR B C 1
ATOM 1550 O O . THR B 1 43 ? 21.562 -3.635 -3.906 1 84.38 43 THR B O 1
ATOM 1553 N N . PHE B 1 44 ? 20.719 -2.434 -2.221 1 86.75 44 PHE B N 1
ATOM 1554 C CA . PHE B 1 44 ? 19.891 -3.514 -1.694 1 86.75 44 PHE B CA 1
ATOM 1555 C C . PHE B 1 44 ? 18.891 -3.988 -2.738 1 86.75 44 PHE B C 1
ATOM 1557 O O . PHE B 1 44 ? 18.734 -5.191 -2.955 1 86.75 44 PHE B O 1
ATOM 1564 N N . LEU B 1 45 ? 18.266 -3.072 -3.408 1 84.75 45 LEU B N 1
ATOM 1565 C CA . LEU B 1 45 ? 17.266 -3.404 -4.41 1 84.75 45 LEU B CA 1
ATOM 1566 C C . LEU B 1 45 ? 17.891 -4.098 -5.609 1 84.75 45 LEU B C 1
ATOM 1568 O O . LEU B 1 45 ? 17.328 -5.043 -6.16 1 84.75 45 LEU B O 1
ATOM 1572 N N . ILE B 1 46 ? 19.078 -3.594 -5.949 1 86.38 46 ILE B N 1
ATOM 1573 C CA . ILE B 1 46 ? 19.797 -4.211 -7.059 1 86.38 46 ILE B CA 1
ATOM 1574 C C . ILE B 1 46 ? 20.188 -5.637 -6.691 1 86.38 46 ILE B C 1
ATOM 1576 O O . ILE B 1 46 ? 20.016 -6.559 -7.492 1 86.38 46 ILE B O 1
ATOM 1580 N N . LEU B 1 47 ? 20.625 -5.777 -5.562 1 86.56 47 LEU B N 1
ATOM 1581 C CA . LEU B 1 47 ? 21.031 -7.102 -5.102 1 86.56 47 LEU B CA 1
ATOM 1582 C C . LEU B 1 47 ? 19.844 -8.047 -5.043 1 86.56 47 LEU B C 1
ATOM 1584 O O . LEU B 1 47 ? 19.953 -9.219 -5.41 1 86.56 47 LEU B O 1
ATOM 1588 N N . THR B 1 48 ? 18.75 -7.578 -4.508 1 87.19 48 THR B N 1
ATOM 1589 C CA . THR B 1 48 ? 17.562 -8.422 -4.426 1 87.19 48 THR B CA 1
ATOM 1590 C C . THR B 1 48 ? 17.062 -8.789 -5.824 1 87.19 48 THR B C 1
ATOM 1592 O O . THR B 1 48 ? 16.609 -9.914 -6.051 1 87.19 48 THR B O 1
ATOM 1595 N N . TYR B 1 49 ? 17.172 -7.852 -6.699 1 86.88 49 TYR B N 1
ATOM 1596 C CA . TYR B 1 49 ? 16.797 -8.117 -8.086 1 86.88 49 TYR B CA 1
ATOM 1597 C C . TYR B 1 49 ? 17.688 -9.188 -8.688 1 86.88 49 TYR B C 1
ATOM 1599 O O . TYR B 1 49 ? 17.203 -10.164 -9.273 1 86.88 49 TYR B O 1
ATOM 1607 N N . LEU B 1 50 ? 18.984 -8.984 -8.594 1 86.75 50 LEU B N 1
ATOM 1608 C CA . LEU B 1 50 ? 19.953 -9.938 -9.133 1 86.75 50 LEU B CA 1
ATOM 1609 C C . LEU B 1 50 ? 19.781 -11.305 -8.492 1 86.75 50 LEU B C 1
ATOM 1611 O O . LEU B 1 50 ? 19.844 -12.328 -9.18 1 86.75 50 LEU B O 1
ATOM 1615 N N . TYR B 1 51 ? 19.578 -11.281 -7.242 1 86.56 51 TYR B N 1
ATOM 1616 C CA . TYR B 1 51 ? 19.359 -12.531 -6.52 1 86.56 51 TYR B CA 1
ATOM 1617 C C . TYR B 1 51 ? 18.125 -13.258 -7.039 1 86.56 51 TYR B C 1
ATOM 1619 O O . TYR B 1 51 ? 18.172 -14.445 -7.359 1 86.56 51 TYR B O 1
ATOM 1627 N N . GLY B 1 52 ? 17.062 -12.625 -7.145 1 85.62 52 GLY B N 1
ATOM 1628 C CA . GLY B 1 52 ? 15.797 -13.234 -7.527 1 85.62 52 GLY B CA 1
ATOM 1629 C C . GLY B 1 52 ? 15.781 -13.742 -8.953 1 85.62 52 GLY B C 1
ATOM 1630 O O . GLY B 1 52 ? 15.164 -14.766 -9.25 1 85.62 52 GLY B O 1
ATOM 1631 N N . PHE B 1 53 ? 16.562 -13.094 -9.852 1 85.56 53 PHE B N 1
ATOM 1632 C CA . PHE B 1 53 ? 16.438 -13.422 -11.266 1 85.56 53 PHE B CA 1
ATOM 1633 C C . PHE B 1 53 ? 17.656 -14.195 -11.75 1 85.56 53 PHE B C 1
ATOM 1635 O O . PHE B 1 53 ? 17.594 -14.906 -12.758 1 85.56 53 PHE B O 1
ATOM 1642 N N . HIS B 1 54 ? 18.734 -14.086 -11.07 1 85.31 54 HIS B N 1
ATOM 1643 C CA . HIS B 1 54 ? 19.953 -14.641 -11.664 1 85.31 54 HIS B CA 1
ATOM 1644 C C . HIS B 1 54 ? 20.609 -15.656 -10.734 1 85.31 54 HIS B C 1
ATOM 1646 O O . HIS B 1 54 ? 21.375 -16.516 -11.18 1 85.31 54 HIS B O 1
ATOM 1652 N N . VAL B 1 55 ? 20.422 -15.539 -9.562 1 83.75 55 VAL B N 1
ATOM 1653 C CA . VAL B 1 55 ? 21.109 -16.406 -8.617 1 83.75 55 VAL B CA 1
ATOM 1654 C C . VAL B 1 55 ? 20.188 -17.531 -8.164 1 83.75 55 VAL B C 1
ATOM 1656 O O . VAL B 1 55 ? 20.531 -18.703 -8.281 1 83.75 55 VAL B O 1
ATOM 1659 N N . ALA B 1 56 ? 19 -17.234 -7.715 1 87.44 56 ALA B N 1
ATOM 1660 C CA . ALA B 1 56 ? 18.062 -18.203 -7.141 1 87.44 56 ALA B CA 1
ATOM 1661 C C . ALA B 1 56 ? 17.094 -18.719 -8.203 1 87.44 56 ALA B C 1
ATOM 1663 O O . ALA B 1 56 ? 16.875 -18.078 -9.227 1 87.44 56 ALA B O 1
ATOM 1664 N N . ASP B 1 57 ? 16.672 -19.859 -7.918 1 89.69 57 ASP B N 1
ATOM 1665 C CA . ASP B 1 57 ? 15.547 -20.312 -8.727 1 89.69 57 ASP B CA 1
ATOM 1666 C C . ASP B 1 57 ? 14.297 -19.484 -8.438 1 89.69 57 ASP B C 1
ATOM 1668 O O . ASP B 1 57 ? 14.219 -18.812 -7.414 1 89.69 57 ASP B O 1
ATOM 1672 N N . ILE B 1 58 ? 13.438 -19.547 -9.352 1 86.75 58 ILE B N 1
ATOM 1673 C CA . ILE B 1 58 ? 12.242 -18.703 -9.289 1 86.75 58 ILE B CA 1
ATOM 1674 C C . ILE B 1 58 ? 11.539 -18.906 -7.945 1 86.75 58 ILE B C 1
ATOM 1676 O O . ILE B 1 58 ? 11.109 -17.938 -7.32 1 86.75 58 ILE B O 1
ATOM 1680 N N . SER B 1 59 ? 11.367 -20.172 -7.477 1 91 59 SER B N 1
ATOM 1681 C CA . SER B 1 59 ? 10.688 -20.453 -6.223 1 91 59 SER B CA 1
ATOM 1682 C C . SER B 1 59 ? 11.414 -19.828 -5.039 1 91 59 SER B C 1
ATOM 1684 O O . SER B 1 59 ? 10.805 -19.156 -4.211 1 91 59 SER B O 1
ATOM 1686 N N . THR B 1 60 ? 12.672 -20.016 -4.977 1 91.62 60 THR B N 1
ATOM 1687 C CA . THR B 1 60 ? 13.477 -19.469 -3.893 1 91.62 60 THR B CA 1
ATOM 1688 C C . THR B 1 60 ? 13.523 -17.938 -3.969 1 91.62 60 THR B C 1
ATOM 1690 O O . THR B 1 60 ? 13.406 -17.266 -2.949 1 91.62 60 THR B O 1
ATOM 1693 N N . GLY B 1 61 ? 13.711 -17.453 -5.141 1 91.44 61 GLY B N 1
ATOM 1694 C CA . GLY B 1 61 ? 13.719 -16.016 -5.344 1 91.44 61 GLY B CA 1
ATOM 1695 C C . GLY B 1 61 ? 12.406 -15.352 -4.957 1 91.44 61 GLY B C 1
ATOM 1696 O O . GLY B 1 61 ? 12.398 -14.352 -4.242 1 91.44 61 GLY B O 1
ATOM 1697 N N . SER B 1 62 ? 11.336 -15.891 -5.375 1 93.19 62 SER B N 1
ATOM 1698 C CA . SER B 1 62 ? 10.023 -15.336 -5.047 1 93.19 62 SER B CA 1
ATOM 1699 C C . SER B 1 62 ? 9.75 -15.414 -3.551 1 93.19 62 SER B C 1
ATOM 1701 O O . SER B 1 62 ? 9.156 -14.5 -2.977 1 93.19 62 SER B O 1
ATOM 1703 N N . ASN B 1 63 ? 10.18 -16.5 -2.916 1 94 63 ASN B N 1
ATOM 1704 C CA . ASN B 1 63 ? 9.992 -16.609 -1.473 1 94 63 ASN B CA 1
ATOM 1705 C C . ASN B 1 63 ? 10.766 -15.523 -0.722 1 94 63 ASN B C 1
ATOM 1707 O O . ASN B 1 63 ? 10.242 -14.914 0.213 1 94 63 ASN B O 1
ATOM 1711 N N . THR B 1 64 ? 11.961 -15.328 -1.189 1 92.88 64 THR B N 1
ATOM 1712 C CA . THR B 1 64 ? 12.797 -14.328 -0.539 1 92.88 64 THR B CA 1
ATOM 1713 C C . THR B 1 64 ? 12.227 -12.922 -0.748 1 92.88 64 THR B C 1
ATOM 1715 O O . THR B 1 64 ? 12.055 -12.172 0.212 1 92.88 64 THR B O 1
ATOM 1718 N N . LEU B 1 65 ? 11.938 -12.57 -1.935 1 93.38 65 LEU B N 1
ATOM 1719 C CA . LEU B 1 65 ? 11.43 -11.242 -2.256 1 93.38 65 LEU B CA 1
ATOM 1720 C C . LEU B 1 65 ? 10.047 -11.023 -1.65 1 93.38 65 LEU B C 1
ATOM 1722 O O . LEU B 1 65 ? 9.75 -9.945 -1.146 1 93.38 65 LEU B O 1
ATOM 1726 N N . GLY B 1 66 ? 9.219 -12.086 -1.772 1 96.12 66 GLY B N 1
ATOM 1727 C CA . GLY B 1 66 ? 7.914 -11.992 -1.136 1 96.12 66 GLY B CA 1
ATOM 1728 C C . GLY B 1 66 ? 7.992 -11.742 0.358 1 96.12 66 GLY B C 1
ATOM 1729 O O . GLY B 1 66 ? 7.246 -10.922 0.897 1 96.12 66 GLY B O 1
ATOM 1730 N N . PHE B 1 67 ? 8.883 -12.422 0.943 1 95.25 67 PHE B N 1
ATOM 1731 C CA . PHE B 1 67 ? 9.086 -12.266 2.379 1 95.25 67 PHE B CA 1
ATOM 1732 C C . PHE B 1 67 ? 9.531 -10.852 2.717 1 95.25 67 PHE B C 1
ATOM 1734 O O . PHE B 1 67 ? 8.992 -10.219 3.629 1 95.25 67 PHE B O 1
ATOM 1741 N N . LEU B 1 68 ? 10.453 -10.352 2.037 1 93.56 68 LEU B N 1
ATOM 1742 C CA . LEU B 1 68 ? 10.969 -9.008 2.26 1 93.56 68 LEU B CA 1
ATOM 1743 C C . LEU B 1 68 ? 9.891 -7.965 2.014 1 93.56 68 LEU B C 1
ATOM 1745 O O . LEU B 1 68 ? 9.734 -7.023 2.799 1 93.56 68 LEU B O 1
ATOM 1749 N N . ALA B 1 69 ? 9.172 -8.094 0.922 1 95.19 69 ALA B N 1
ATOM 1750 C CA . ALA B 1 69 ? 8.102 -7.168 0.591 1 95.19 69 ALA B CA 1
ATOM 1751 C C . ALA B 1 69 ? 7.004 -7.195 1.654 1 95.19 69 ALA B C 1
ATOM 1753 O O . ALA B 1 69 ? 6.5 -6.145 2.062 1 95.19 69 ALA B O 1
ATOM 1754 N N . ALA B 1 70 ? 6.668 -8.383 2.152 1 96.06 70 ALA B N 1
ATOM 1755 C CA . ALA B 1 70 ? 5.633 -8.539 3.176 1 96.06 70 ALA B CA 1
ATOM 1756 C C . ALA B 1 70 ? 6.055 -7.883 4.484 1 96.06 70 ALA B C 1
ATOM 1758 O O . ALA B 1 70 ? 5.266 -7.168 5.109 1 96.06 70 ALA B O 1
ATOM 1759 N N . ILE B 1 71 ? 7.242 -8.141 4.859 1 94 71 ILE B N 1
ATOM 1760 C CA . ILE B 1 71 ? 7.746 -7.531 6.086 1 94 71 ILE B CA 1
ATOM 1761 C C . ILE B 1 71 ? 7.723 -6.012 5.957 1 94 71 ILE B C 1
ATOM 1763 O O . ILE B 1 71 ? 7.328 -5.309 6.891 1 94 71 ILE B O 1
ATOM 1767 N N . GLY B 1 72 ? 8.258 -5.508 4.824 1 92.31 72 GLY B N 1
ATOM 1768 C CA . GLY B 1 72 ? 8.188 -4.074 4.574 1 92.31 72 GLY B CA 1
ATOM 1769 C C . GLY B 1 72 ? 6.785 -3.52 4.672 1 92.31 72 GLY B C 1
ATOM 1770 O O . GLY B 1 72 ? 6.57 -2.449 5.25 1 92.31 72 GLY B O 1
ATOM 1771 N N . SER B 1 73 ? 5.832 -4.195 4.113 1 94.25 73 SER B N 1
ATOM 1772 C CA . SER B 1 73 ? 4.434 -3.777 4.137 1 94.25 73 SER B CA 1
ATOM 1773 C C . SER B 1 73 ? 3.877 -3.803 5.559 1 94.25 73 SER B C 1
ATOM 1775 O O . SER B 1 73 ? 3.121 -2.91 5.949 1 94.25 73 SER B O 1
ATOM 1777 N N . ILE B 1 74 ? 4.254 -4.777 6.316 1 92.12 74 ILE B N 1
ATOM 1778 C CA . ILE B 1 74 ? 3.795 -4.887 7.695 1 92.12 74 ILE B CA 1
ATOM 1779 C C . ILE B 1 74 ? 4.363 -3.734 8.523 1 92.12 74 ILE B C 1
ATOM 1781 O O . ILE B 1 74 ? 3.641 -3.105 9.297 1 92.12 74 ILE B O 1
ATOM 1785 N N . LEU B 1 75 ? 5.621 -3.434 8.297 1 88.5 75 LEU B N 1
ATOM 1786 C CA . LEU B 1 75 ? 6.258 -2.324 9 1 88.5 75 LEU B CA 1
ATO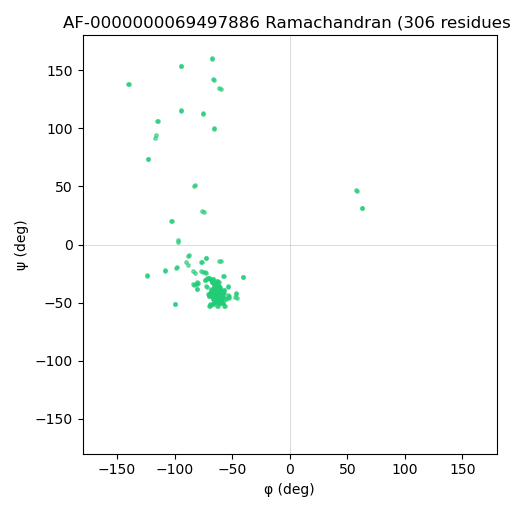M 1787 C C . LEU B 1 75 ? 5.613 -0.997 8.617 1 88.5 75 LEU B C 1
ATOM 1789 O O . LEU B 1 75 ? 5.406 -0.133 9.477 1 88.5 75 LEU B O 1
ATOM 1793 N N . ALA B 1 76 ? 5.344 -0.836 7.328 1 86.94 76 ALA B N 1
ATOM 1794 C CA . ALA B 1 76 ? 4.68 0.38 6.863 1 86.94 76 ALA B CA 1
ATOM 1795 C C . ALA B 1 76 ? 3.299 0.528 7.488 1 86.94 76 ALA B C 1
ATOM 1797 O O . ALA B 1 76 ? 2.83 1.646 7.719 1 86.94 76 ALA B O 1
ATOM 1798 N N . SER B 1 77 ? 2.625 -0.521 7.766 1 86.06 77 SER B N 1
ATOM 1799 C CA . SER B 1 77 ? 1.283 -0.508 8.336 1 86.06 77 SER B CA 1
ATOM 1800 C C . SER B 1 77 ? 1.324 -0.189 9.828 1 86.06 77 SER B C 1
ATOM 1802 O O . SER B 1 77 ? 0.298 0.143 10.43 1 86.06 77 SER B O 1
ATOM 1804 N N . ALA B 1 78 ? 2.5 -0.297 10.383 1 80.5 78 ALA B N 1
ATOM 1805 C CA . ALA B 1 78 ? 2.646 -0.02 11.805 1 80.5 78 ALA B CA 1
ATOM 1806 C C . ALA B 1 78 ? 2.551 1.478 12.086 1 80.5 78 ALA B C 1
ATOM 1808 O O . ALA B 1 78 ? 2.188 1.887 13.188 1 80.5 78 ALA B O 1
ATOM 1809 N N . ALA B 1 79 ? 2.852 2.322 11.102 1 77.06 79 ALA B N 1
ATOM 1810 C CA . ALA B 1 79 ? 2.861 3.773 11.258 1 77.06 79 ALA B CA 1
ATOM 1811 C C . ALA B 1 79 ? 1.483 4.293 11.656 1 77.06 79 ALA B C 1
ATOM 1813 O O . ALA B 1 79 ? 1.365 5.125 12.555 1 77.06 79 ALA B O 1
ATOM 1814 N N . PRO B 1 80 ? 0.392 3.746 11.125 1 80.12 80 PRO B N 1
ATOM 1815 C CA . PRO B 1 80 ? -0.944 4.219 11.5 1 80.12 80 PRO B CA 1
ATOM 1816 C C . PRO B 1 80 ? -1.344 3.799 12.914 1 80.12 80 PRO B C 1
ATOM 1818 O O . PRO B 1 80 ? -2.316 4.32 13.461 1 80.12 80 PRO B O 1
ATOM 1821 N N . LEU B 1 81 ? -0.581 2.885 13.516 1 83.19 81 LEU B N 1
ATOM 1822 C CA . LEU B 1 81 ? -0.865 2.484 14.891 1 83.19 81 LEU B CA 1
ATOM 1823 C C . LEU B 1 81 ? -0.683 3.658 15.844 1 83.19 81 LEU B C 1
ATOM 1825 O O . LEU B 1 81 ? -1.417 3.781 16.828 1 83.19 81 LEU B O 1
ATOM 1829 N N . ALA B 1 82 ? 0.254 4.492 15.5 1 78.75 82 ALA B N 1
ATOM 1830 C CA . ALA B 1 82 ? 0.475 5.703 16.297 1 78.75 82 ALA B CA 1
ATOM 1831 C C . ALA B 1 82 ? -0.762 6.594 16.281 1 78.75 82 ALA B C 1
ATOM 1833 O O . ALA B 1 82 ? -1.104 7.199 17.297 1 78.75 82 ALA B O 1
ATOM 1834 N N . SER B 1 83 ? -1.417 6.68 15.164 1 82.69 83 SER B N 1
ATOM 1835 C CA . SER B 1 83 ? -2.619 7.5 15.062 1 82.69 83 SER B CA 1
ATOM 1836 C C . SER B 1 83 ? -3.754 6.922 15.906 1 82.69 83 SER B C 1
ATOM 1838 O O . SER B 1 83 ? -4.574 7.668 16.453 1 82.69 83 SER B O 1
ATOM 1840 N N . ILE B 1 84 ? -3.764 5.613 16.016 1 86.06 84 ILE B N 1
ATOM 1841 C CA . ILE B 1 84 ? -4.773 4.953 16.828 1 86.06 84 ILE B CA 1
ATOM 1842 C C . ILE B 1 84 ? -4.562 5.32 18.297 1 86.06 84 ILE B C 1
ATOM 1844 O O . ILE B 1 84 ? -5.512 5.676 19 1 86.06 84 ILE B O 1
ATOM 1848 N N . SER B 1 85 ? -3.311 5.215 18.703 1 86.38 85 SER B N 1
ATOM 1849 C CA . SER B 1 85 ? -2.973 5.574 20.078 1 86.38 85 SER B CA 1
ATOM 1850 C C . SER B 1 85 ? -3.35 7.02 20.391 1 86.38 85 SER B C 1
ATOM 1852 O O . SER B 1 85 ? -3.852 7.32 21.469 1 86.38 85 SER B O 1
ATOM 1854 N N . GLU B 1 86 ? -3.105 7.84 19.453 1 86.62 86 GLU B N 1
ATOM 1855 C CA . GLU B 1 86 ? -3.436 9.25 19.625 1 86.62 86 GLU B CA 1
ATOM 1856 C C . GLU B 1 86 ? -4.934 9.445 19.828 1 86.62 86 GLU B C 1
ATOM 1858 O O . GLU B 1 86 ? -5.352 10.266 20.656 1 86.62 86 GLU B O 1
ATOM 1863 N N . VAL B 1 87 ? -5.719 8.758 19.109 1 86.19 87 VAL B N 1
ATOM 1864 C CA . VAL B 1 87 ? -7.168 8.883 19.219 1 86.19 87 VAL B CA 1
ATOM 1865 C C . VAL B 1 87 ? -7.633 8.391 20.594 1 86.19 87 VAL B C 1
ATOM 1867 O O . VAL B 1 87 ? -8.539 8.977 21.188 1 86.19 87 VAL B O 1
ATOM 1870 N N . PHE B 1 88 ? -6.961 7.41 21.078 1 87.81 88 PHE B N 1
ATOM 1871 C CA . PHE B 1 88 ? -7.312 6.918 22.406 1 87.81 88 PHE B CA 1
ATOM 1872 C C . PHE B 1 88 ? -6.953 7.945 23.484 1 87.81 88 PHE B C 1
ATOM 1874 O O . PHE B 1 88 ? -7.668 8.086 24.469 1 87.81 88 PHE B O 1
ATOM 1881 N N . GLN B 1 89 ? -5.957 8.719 23.25 1 88.56 89 GLN B N 1
ATOM 1882 C CA . GLN B 1 89 ? -5.488 9.711 24.203 1 88.56 89 GLN B CA 1
ATOM 1883 C C . GLN B 1 89 ? -6.336 10.977 24.156 1 88.56 89 GLN B C 1
ATOM 1885 O O . GLN B 1 89 ? -6.672 11.555 25.188 1 88.56 89 GLN B O 1
ATOM 1890 N N . THR B 1 90 ? -6.711 11.305 22.969 1 87.5 90 THR B N 1
ATOM 1891 C CA . THR B 1 90 ? -7.383 12.586 22.781 1 87.5 90 THR B CA 1
ATOM 1892 C C . THR B 1 90 ? -8.898 12.398 22.719 1 87.5 90 THR B C 1
ATOM 1894 O O . THR B 1 90 ? -9.656 13.367 22.828 1 87.5 90 THR B O 1
ATOM 1897 N N . LYS B 1 91 ? -9.266 11.164 22.422 1 88.31 91 LYS B N 1
ATOM 1898 C CA . LYS B 1 91 ? -10.68 10.836 22.25 1 88.31 91 LYS B CA 1
ATOM 1899 C C . LYS B 1 91 ? -11.289 11.609 21.078 1 88.31 91 LYS B C 1
ATOM 1901 O O . LYS B 1 91 ? -12.43 12.07 21.156 1 88.31 91 LYS B O 1
ATOM 1906 N N . SER B 1 92 ? -10.477 11.852 20.156 1 86.06 92 SER B N 1
ATOM 1907 C CA . SER B 1 92 ? -10.914 12.547 18.953 1 86.06 92 SER B CA 1
ATOM 1908 C C . SER B 1 92 ? -10.273 11.953 17.703 1 86.06 92 SER B C 1
ATOM 1910 O O . SER B 1 92 ? -9.078 11.648 17.703 1 86.06 92 SER B O 1
ATOM 1912 N N . SER B 1 93 ? -11.039 11.789 16.625 1 86.75 93 SER B N 1
ATOM 1913 C CA . SER B 1 93 ? -10.523 11.234 15.383 1 86.75 93 SER B CA 1
ATOM 1914 C C . SER B 1 93 ? -10.266 12.328 14.352 1 86.75 93 SER B C 1
ATOM 1916 O O . SER B 1 93 ? -10.242 12.062 13.148 1 86.75 93 SER B O 1
ATOM 1918 N N . GLU B 1 94 ? -10.141 13.539 14.805 1 82.56 94 GLU B N 1
ATOM 1919 C CA . GLU B 1 94 ? -9.961 14.688 13.922 1 82.56 94 GLU B CA 1
ATOM 1920 C C . GLU B 1 94 ? -8.734 14.516 13.031 1 82.56 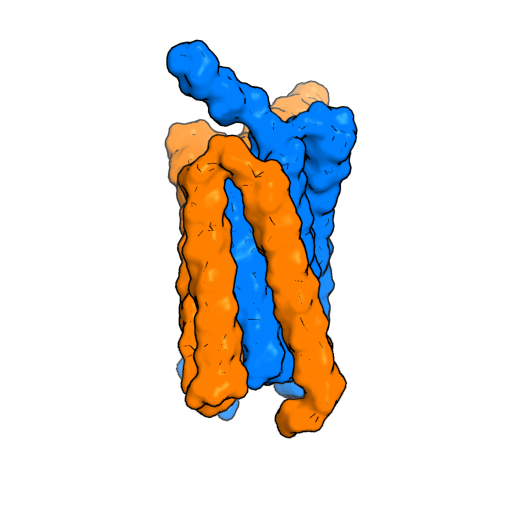94 GLU B C 1
ATOM 1922 O O . GLU B 1 94 ? -8.719 14.984 11.891 1 82.56 94 GLU B O 1
ATOM 1927 N N . THR B 1 95 ? -7.801 13.828 13.398 1 78.5 95 THR B N 1
ATOM 1928 C CA . THR B 1 95 ? -6.539 13.68 12.68 1 78.5 95 THR B CA 1
ATOM 1929 C C . THR B 1 95 ? -6.625 12.547 11.672 1 78.5 95 THR B C 1
ATOM 1931 O O . THR B 1 95 ? -5.746 12.391 10.82 1 78.5 95 THR B O 1
ATOM 1934 N N . LEU B 1 96 ? -7.652 11.781 11.703 1 82.94 96 LEU B N 1
ATOM 1935 C CA . LEU B 1 96 ? -7.789 10.633 10.812 1 82.94 96 LEU B CA 1
ATOM 1936 C C . LEU B 1 96 ? -8.578 11.008 9.562 1 82.94 96 LEU B C 1
ATOM 1938 O O . LEU B 1 96 ? -9.773 11.289 9.641 1 82.94 96 LEU B O 1
ATOM 1942 N N . PRO B 1 97 ? -7.883 10.93 8.477 1 81.75 97 PRO B N 1
ATOM 1943 C CA . PRO B 1 97 ? -8.602 11.219 7.23 1 81.75 97 PRO B CA 1
ATOM 1944 C C . PRO B 1 97 ? -9.516 10.078 6.801 1 81.75 97 PRO B C 1
ATOM 1946 O O . PRO B 1 97 ? -9.039 9.039 6.324 1 81.75 97 PRO B O 1
ATOM 1949 N N . PHE B 1 98 ? -10.758 10.266 6.832 1 83.12 98 PHE B N 1
ATOM 1950 C CA . PHE B 1 98 ? -11.742 9.211 6.641 1 83.12 98 PHE B CA 1
ATOM 1951 C C . PHE B 1 98 ? -11.617 8.594 5.258 1 83.12 98 PHE B C 1
ATOM 1953 O O . PHE B 1 98 ? -11.555 7.371 5.121 1 83.12 98 PHE B O 1
ATOM 1960 N N . LEU B 1 99 ? -11.562 9.43 4.262 1 80.81 99 LEU B N 1
ATOM 1961 C CA . LEU B 1 99 ? -11.578 8.938 2.885 1 80.81 99 LEU B CA 1
ATOM 1962 C C . LEU B 1 99 ? -10.383 8.039 2.613 1 80.81 99 LEU B C 1
ATOM 1964 O O . LEU B 1 99 ? -10.516 6.988 1.986 1 80.81 99 LEU B O 1
ATOM 1968 N N . ILE B 1 100 ? -9.188 8.414 3.098 1 82.19 100 ILE B N 1
ATOM 1969 C CA . ILE B 1 100 ? -7.957 7.672 2.879 1 82.19 100 ILE B CA 1
ATOM 1970 C C . ILE B 1 100 ? -8.023 6.332 3.611 1 82.19 100 ILE B C 1
ATOM 1972 O O . ILE B 1 100 ? -7.691 5.289 3.045 1 82.19 100 ILE B O 1
ATOM 1976 N N . ILE B 1 101 ? -8.5 6.375 4.805 1 87 101 ILE B N 1
ATOM 1977 C CA . ILE B 1 101 ? -8.555 5.176 5.637 1 87 101 ILE B CA 1
ATOM 1978 C C . ILE B 1 101 ? -9.594 4.207 5.07 1 87 101 ILE B C 1
ATOM 1980 O O . ILE B 1 101 ? -9.367 2.998 5.02 1 87 101 ILE B O 1
ATOM 1984 N N . PHE B 1 102 ? -10.68 4.785 4.668 1 85.81 102 PHE B N 1
ATOM 1985 C CA . PHE B 1 102 ? -11.742 3.984 4.062 1 85.81 102 PHE B CA 1
ATOM 1986 C C . PHE B 1 102 ? -11.25 3.299 2.797 1 85.81 102 PHE B C 1
ATOM 1988 O O . PHE B 1 102 ? -11.445 2.096 2.619 1 85.81 102 PHE B O 1
ATOM 1995 N N . SER B 1 103 ? -10.633 3.992 1.935 1 86.88 103 SER B N 1
ATOM 1996 C CA . SER B 1 103 ? -10.086 3.439 0.7 1 86.88 103 SER B CA 1
ATOM 1997 C C . SER B 1 103 ? -9.047 2.365 0.99 1 86.88 103 SER B C 1
ATOM 1999 O O . SER B 1 103 ? -9.023 1.318 0.339 1 86.88 103 SER B O 1
ATOM 2001 N N . THR B 1 104 ? -8.195 2.633 1.953 1 90.38 104 THR B N 1
ATOM 2002 C CA . THR B 1 104 ? -7.168 1.667 2.338 1 90.38 104 THR B CA 1
ATOM 2003 C C . THR B 1 104 ? -7.805 0.359 2.801 1 90.38 104 THR B C 1
ATOM 2005 O O . THR B 1 104 ? -7.355 -0.724 2.42 1 90.38 104 THR B O 1
ATOM 2008 N N . PHE B 1 105 ? -8.844 0.512 3.576 1 92.12 105 PHE B N 1
ATOM 2009 C CA . PHE B 1 105 ? -9.539 -0.665 4.082 1 92.12 105 PHE B CA 1
ATOM 2010 C C . PHE B 1 105 ? -10.094 -1.499 2.932 1 92.12 105 PHE B C 1
ATOM 2012 O O . PHE B 1 105 ? -9.852 -2.705 2.859 1 92.12 105 PHE B O 1
ATOM 2019 N N . VAL B 1 106 ? -10.781 -0.873 2.053 1 90.44 106 VAL B N 1
ATOM 2020 C CA . VAL B 1 106 ? -11.414 -1.566 0.938 1 90.44 106 VAL B CA 1
ATOM 2021 C C . VAL B 1 106 ? -10.352 -2.258 0.087 1 90.44 106 VAL B C 1
ATOM 2023 O O . VAL B 1 106 ? -10.461 -3.451 -0.205 1 90.44 106 VAL B O 1
ATOM 2026 N N . VAL B 1 107 ? -9.32 -1.564 -0.279 1 92.88 107 VAL B N 1
ATOM 2027 C CA . VAL B 1 107 ? -8.297 -2.062 -1.188 1 92.88 107 VAL B CA 1
ATOM 2028 C C . VAL B 1 107 ? -7.547 -3.221 -0.537 1 92.88 107 VAL B C 1
ATOM 2030 O O . VAL B 1 107 ? -7.305 -4.25 -1.174 1 92.88 107 VAL B O 1
ATOM 2033 N N . THR B 1 108 ? -7.246 -3.111 0.747 1 94.94 108 THR B N 1
ATOM 2034 C CA . THR B 1 108 ? -6.469 -4.148 1.417 1 94.94 108 THR B CA 1
ATOM 2035 C C . THR B 1 108 ? -7.32 -5.398 1.643 1 94.94 108 THR B C 1
ATOM 2037 O O . THR B 1 108 ? -6.805 -6.516 1.622 1 94.94 108 THR B O 1
ATOM 2040 N N . VAL B 1 109 ? -8.586 -5.223 1.817 1 93.44 109 VAL B N 1
ATOM 2041 C CA . VAL B 1 109 ? -9.469 -6.383 1.902 1 93.44 109 VAL B CA 1
ATOM 2042 C C . VAL B 1 109 ? -9.523 -7.09 0.549 1 93.44 109 VAL B C 1
ATOM 2044 O O . VAL B 1 109 ? -9.469 -8.32 0.479 1 93.44 109 VAL B O 1
ATOM 2047 N N . LEU B 1 110 ? -9.641 -6.332 -0.496 1 93.31 110 LEU B N 1
ATOM 2048 C CA . LEU B 1 110 ? -9.625 -6.914 -1.835 1 93.31 110 LEU B CA 1
ATOM 2049 C C . LEU B 1 110 ? -8.344 -7.699 -2.08 1 93.31 110 LEU B C 1
ATOM 2051 O O . LEU B 1 110 ? -8.383 -8.82 -2.596 1 93.31 110 LEU B O 1
ATOM 2055 N N . TRP B 1 111 ? -7.188 -7.117 -1.689 1 95.75 111 TRP B N 1
ATOM 2056 C CA . TRP B 1 111 ? -5.906 -7.801 -1.85 1 95.75 111 TRP B CA 1
ATOM 2057 C C . TRP B 1 111 ? -5.844 -9.055 -0.979 1 95.75 111 TRP B C 1
ATOM 2059 O O . TRP B 1 111 ? -5.227 -10.047 -1.357 1 95.75 111 TRP B O 1
ATOM 2069 N N . PHE B 1 112 ? -6.43 -8.969 0.186 1 95.38 112 PHE B N 1
ATOM 2070 C CA . PHE B 1 112 ? -6.457 -10.125 1.068 1 95.38 112 PHE B CA 1
ATOM 2071 C C . PHE B 1 112 ? -7.23 -11.273 0.431 1 95.38 112 PHE B C 1
ATOM 2073 O O . PHE B 1 112 ? -6.742 -12.406 0.375 1 95.38 112 PHE B O 1
ATOM 2080 N N . ILE B 1 113 ? -8.414 -11.008 -0.058 1 92.69 113 ILE B N 1
ATOM 2081 C CA . ILE B 1 113 ? -9.242 -12.023 -0.707 1 92.69 113 ILE B CA 1
ATOM 2082 C C . ILE B 1 113 ? -8.531 -12.547 -1.95 1 92.69 113 ILE B C 1
ATOM 2084 O O . ILE B 1 113 ? -8.5 -13.758 -2.186 1 92.69 113 ILE B O 1
ATOM 2088 N N . TYR B 1 114 ? -7.969 -11.641 -2.742 1 94.62 114 TYR B N 1
ATOM 2089 C CA . TYR B 1 114 ? -7.188 -12.023 -3.912 1 94.62 114 TYR B CA 1
ATOM 2090 C C . TYR B 1 114 ? -6.055 -12.969 -3.523 1 94.62 114 TYR B C 1
ATOM 2092 O O . TYR B 1 114 ? -5.832 -13.984 -4.18 1 94.62 114 TYR B O 1
ATOM 2100 N N . GLY B 1 115 ? -5.348 -12.562 -2.449 1 95.81 115 GLY B N 1
ATOM 2101 C CA . GLY B 1 115 ? -4.266 -13.406 -1.959 1 95.81 115 GLY B CA 1
ATOM 2102 C C . GLY B 1 115 ? -4.715 -14.805 -1.596 1 95.81 115 GLY B C 1
ATOM 2103 O O . GLY B 1 115 ? -3.977 -15.773 -1.806 1 95.81 115 GLY B O 1
ATOM 2104 N N . ILE B 1 116 ? -5.863 -14.945 -1.011 1 91.94 116 ILE B N 1
ATOM 2105 C CA . ILE B 1 116 ? -6.414 -16.25 -0.68 1 91.94 116 ILE B CA 1
ATOM 2106 C C . ILE B 1 116 ? -6.68 -17.031 -1.961 1 91.94 116 ILE B C 1
ATOM 2108 O O . ILE B 1 116 ? -6.336 -18.219 -2.057 1 91.94 116 ILE B O 1
ATOM 2112 N N . LEU B 1 117 ? -7.262 -16.422 -2.926 1 90.5 117 LEU B N 1
ATOM 2113 C CA . LEU B 1 117 ? -7.637 -17.078 -4.176 1 90.5 117 LEU B CA 1
ATOM 2114 C C . LEU B 1 117 ? -6.41 -17.609 -4.902 1 90.5 117 LEU B C 1
ATOM 2116 O O . LEU B 1 117 ? -6.449 -18.688 -5.488 1 90.5 117 LEU B O 1
ATOM 2120 N N . ILE B 1 118 ? -5.305 -16.844 -4.824 1 92.44 118 ILE B N 1
ATOM 2121 C CA . ILE B 1 118 ? -4.121 -17.281 -5.566 1 92.44 118 ILE B CA 1
ATOM 2122 C C . ILE B 1 118 ? -3.178 -18.031 -4.637 1 92.44 118 ILE B C 1
ATOM 2124 O O . ILE B 1 118 ? -2.045 -18.344 -5.012 1 92.44 118 ILE B O 1
ATOM 2128 N N . GLU B 1 119 ? -3.623 -18.219 -3.355 1 92.88 119 GLU B N 1
ATOM 2129 C CA . GLU B 1 119 ? -2.891 -18.984 -2.357 1 92.88 119 GLU B CA 1
ATOM 2130 C C . GLU B 1 119 ? -1.484 -18.422 -2.15 1 92.88 119 GLU B C 1
ATOM 2132 O O . GLU B 1 119 ? -0.505 -19.172 -2.162 1 92.88 119 GLU B O 1
ATOM 2137 N N . ASP B 1 120 ? -1.394 -17.172 -2.014 1 95.62 120 ASP B N 1
ATOM 2138 C CA . ASP B 1 120 ? -0.137 -16.469 -1.781 1 95.62 120 ASP B CA 1
ATOM 2139 C C . ASP B 1 120 ? -0.122 -15.812 -0.404 1 95.62 120 ASP B C 1
ATOM 2141 O O . ASP B 1 120 ? -0.744 -14.766 -0.203 1 95.62 120 ASP B O 1
ATOM 2145 N N . SER B 1 121 ? 0.617 -16.406 0.454 1 94.69 121 SER B N 1
ATOM 2146 C CA . SER B 1 121 ? 0.64 -15.93 1.833 1 94.69 121 SER B CA 1
ATOM 2147 C C . SER B 1 121 ? 1.339 -14.578 1.94 1 94.69 121 SER B C 1
ATOM 2149 O O . SER B 1 121 ? 1.036 -13.789 2.834 1 94.69 121 SER B O 1
ATOM 2151 N N . PHE B 1 122 ? 2.254 -14.352 1.034 1 95.5 122 PHE B N 1
ATOM 2152 C CA . PHE B 1 122 ? 2.957 -13.07 1.065 1 95.5 122 PHE B CA 1
ATOM 2153 C C . PHE B 1 122 ? 1.999 -11.922 0.782 1 95.5 122 PHE B C 1
ATOM 2155 O O . PHE B 1 122 ? 2.16 -10.82 1.321 1 95.5 122 PHE B O 1
ATOM 2162 N N . VAL B 1 123 ? 1.054 -12.133 -0.036 1 96.62 123 VAL B N 1
ATOM 2163 C CA . VAL B 1 123 ? 0.051 -11.125 -0.363 1 96.62 123 VAL B CA 1
ATOM 2164 C C . VAL B 1 123 ? -1.022 -11.086 0.723 1 96.62 123 VAL B C 1
ATOM 2166 O O . VAL B 1 123 ? -1.461 -10.016 1.138 1 96.62 123 VAL B O 1
ATOM 2169 N N . GLN B 1 124 ? -1.353 -12.203 1.322 1 95.38 124 GLN B N 1
ATOM 2170 C CA . GLN B 1 124 ? -2.443 -12.336 2.281 1 95.38 124 GLN B CA 1
ATOM 2171 C C . GLN B 1 124 ? -2.115 -11.617 3.59 1 95.38 124 GLN B C 1
ATOM 2173 O O . GLN B 1 124 ? -2.885 -10.773 4.055 1 95.38 124 GLN B O 1
ATOM 2178 N N . VAL B 1 125 ? -1.058 -11.914 4.078 1 93.94 125 VAL B N 1
ATOM 2179 C CA . VAL B 1 125 ? -0.764 -11.609 5.477 1 93.94 125 VAL B CA 1
ATOM 2180 C C . VAL B 1 125 ? -0.621 -10.102 5.66 1 93.94 125 VAL B C 1
ATOM 2182 O O . VAL B 1 125 ? -1.289 -9.5 6.508 1 93.94 125 VAL B O 1
ATOM 2185 N N . PRO B 1 126 ? 0.23 -9.453 4.855 1 94.31 126 PRO B N 1
ATOM 2186 C CA . PRO B 1 126 ? 0.348 -8.008 5.086 1 94.31 126 PRO B CA 1
ATOM 2187 C C . PRO B 1 126 ? -0.958 -7.262 4.828 1 94.31 126 PRO B C 1
ATOM 2189 O O . PRO B 1 126 ? -1.257 -6.277 5.508 1 94.31 126 PRO B O 1
ATOM 2192 N N . ASN B 1 127 ? -1.727 -7.656 3.883 1 95.06 127 ASN B N 1
ATOM 2193 C CA . ASN B 1 127 ? -2.986 -6.984 3.576 1 95.06 127 ASN B CA 1
ATOM 2194 C C . ASN B 1 127 ? -4.035 -7.246 4.652 1 95.06 127 ASN B C 1
ATOM 2196 O O . ASN B 1 127 ? -4.852 -6.375 4.957 1 95.06 127 ASN B O 1
ATOM 2200 N N . LEU B 1 128 ? -3.932 -8.422 5.301 1 93.44 128 LEU B N 1
ATOM 2201 C CA . LEU B 1 128 ? -4.773 -8.664 6.469 1 93.44 128 LEU B CA 1
ATOM 2202 C C . LEU B 1 128 ? -4.426 -7.703 7.598 1 93.44 128 LEU B C 1
ATOM 2204 O O . LEU B 1 128 ? -5.316 -7.152 8.25 1 93.44 128 LEU B O 1
ATOM 2208 N N . MET B 1 129 ? -3.184 -7.598 7.789 1 91.62 129 MET B N 1
ATOM 2209 C CA . MET B 1 129 ? -2.727 -6.672 8.82 1 91.62 129 MET B CA 1
ATOM 2210 C C . MET B 1 129 ? -3.217 -5.254 8.539 1 91.62 129 MET B C 1
ATOM 2212 O O . MET B 1 129 ? -3.785 -4.602 9.414 1 91.62 129 MET B O 1
ATOM 2216 N N . SER B 1 130 ? -3.014 -4.773 7.348 1 93.38 130 SER B N 1
ATOM 2217 C CA . SER B 1 130 ? -3.41 -3.424 6.957 1 93.38 130 SER B CA 1
ATOM 2218 C C . SER B 1 130 ? -4.926 -3.252 7.023 1 93.38 130 SER B C 1
ATOM 2220 O O . SER B 1 130 ? -5.418 -2.199 7.43 1 93.38 130 SER B O 1
ATOM 2222 N N . ALA B 1 131 ? -5.617 -4.219 6.629 1 92.81 131 ALA B N 1
ATOM 2223 C CA . ALA B 1 131 ? -7.078 -4.191 6.699 1 92.81 131 ALA B CA 1
ATOM 2224 C C . ALA B 1 131 ? -7.555 -4.094 8.141 1 92.81 131 ALA B C 1
ATOM 2226 O O . ALA B 1 131 ? -8.492 -3.35 8.445 1 92.81 131 ALA B O 1
ATOM 2227 N N . THR B 1 132 ? -6.898 -4.848 9.008 1 91.75 132 THR B N 1
ATOM 2228 C CA . THR B 1 132 ? -7.258 -4.832 10.422 1 91.75 132 THR B CA 1
ATOM 2229 C C . THR B 1 132 ? -7.008 -3.455 11.023 1 91.75 132 THR B C 1
ATOM 2231 O O . THR B 1 132 ? -7.871 -2.906 11.711 1 91.75 132 THR B O 1
ATOM 2234 N N . ILE B 1 133 ? -5.887 -2.961 10.672 1 90.19 133 ILE B N 1
ATOM 2235 C CA . ILE B 1 133 ? -5.516 -1.661 11.227 1 90.19 133 ILE B CA 1
ATOM 2236 C C . ILE B 1 133 ? -6.461 -0.586 10.695 1 90.19 133 ILE B C 1
ATOM 2238 O O . ILE B 1 133 ? -7 0.212 11.461 1 90.19 133 ILE B O 1
ATOM 2242 N N . SER B 1 134 ? -6.641 -0.518 9.422 1 91.31 134 SER B N 1
ATOM 2243 C CA . SER B 1 134 ? -7.539 0.476 8.844 1 91.31 134 SER B CA 1
ATOM 2244 C C . SER B 1 134 ? -8.977 0.263 9.312 1 91.31 134 SER B C 1
ATOM 2246 O O . SER B 1 134 ? -9.727 1.225 9.484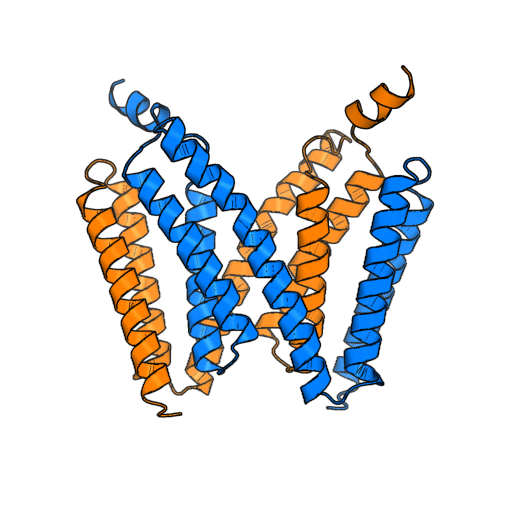 1 91.31 134 SER B O 1
ATOM 2248 N N . GLY B 1 135 ? -9.344 -0.933 9.562 1 90 135 GLY B N 1
ATOM 2249 C CA . GLY B 1 135 ? -10.633 -1.219 10.156 1 90 135 GLY B CA 1
ATOM 2250 C C . GLY B 1 135 ? -10.781 -0.656 11.562 1 90 135 GLY B C 1
ATOM 2251 O O . GLY B 1 135 ? -11.82 -0.087 11.906 1 90 135 GLY B O 1
ATOM 2252 N N . LEU B 1 136 ? -9.789 -0.88 12.281 1 90.25 136 LEU B N 1
ATOM 2253 C CA . LEU B 1 136 ? -9.773 -0.327 13.633 1 90.25 136 LEU B CA 1
ATOM 2254 C C . LEU B 1 136 ? -9.867 1.195 13.594 1 90.25 136 LEU B C 1
ATOM 2256 O O . LEU B 1 136 ? -10.586 1.796 14.398 1 90.25 136 LEU B O 1
ATOM 2260 N N . GLN B 1 137 ? -9.164 1.785 12.688 1 87.94 137 GLN B N 1
ATOM 2261 C CA . GLN B 1 137 ? -9.219 3.236 12.539 1 87.94 137 GLN B CA 1
ATOM 2262 C C . GLN B 1 137 ? -10.625 3.701 12.188 1 87.94 137 GLN B C 1
ATOM 2264 O O . GLN B 1 137 ? -11.102 4.711 12.711 1 87.94 137 GLN B O 1
ATOM 2269 N N . LEU B 1 138 ? -11.234 3.053 11.328 1 86.38 138 LEU B N 1
ATOM 2270 C CA . LEU B 1 138 ? -12.609 3.383 10.969 1 86.38 138 LEU B CA 1
ATOM 2271 C C . LEU B 1 138 ? -13.531 3.256 12.18 1 86.38 138 LEU B C 1
ATOM 2273 O O . LEU B 1 138 ? -14.43 4.078 12.367 1 86.38 138 LEU B O 1
ATOM 2277 N N . GLY B 1 139 ? -13.281 2.225 12.938 1 86.31 139 GLY B N 1
ATOM 2278 C CA . GLY B 1 139 ? -14.031 2.076 14.172 1 86.31 139 GLY B CA 1
ATOM 2279 C C . GLY B 1 139 ? -13.859 3.244 15.125 1 86.31 139 GLY B C 1
ATOM 2280 O O . GLY B 1 139 ? -14.828 3.719 15.719 1 86.31 139 GLY B O 1
ATOM 2281 N N . LEU B 1 140 ? -12.703 3.697 15.234 1 86.12 140 LEU B N 1
ATOM 2282 C CA . LEU B 1 140 ? -12.406 4.824 16.109 1 86.12 140 LEU B CA 1
ATOM 2283 C C . LEU B 1 140 ? -13.086 6.094 15.617 1 86.12 140 LEU B C 1
ATOM 2285 O O . LEU B 1 140 ? -13.562 6.898 16.422 1 86.12 140 LEU B O 1
ATOM 2289 N N . ILE B 1 141 ? -13.07 6.262 14.336 1 84.31 141 ILE B N 1
ATOM 2290 C CA . ILE B 1 141 ? -13.734 7.426 13.75 1 84.31 141 ILE B CA 1
ATOM 2291 C C . ILE B 1 141 ? -15.219 7.395 14.086 1 84.31 141 ILE B C 1
ATOM 2293 O O . ILE B 1 141 ? -15.828 8.438 14.344 1 84.31 141 ILE B O 1
ATOM 2297 N N . ALA B 1 142 ? -15.68 6.254 14.078 1 81.25 142 ALA B N 1
ATOM 2298 C CA . ALA B 1 142 ? -17.109 6.098 14.375 1 81.25 142 ALA B CA 1
ATOM 2299 C C . ALA B 1 142 ? -17.391 6.344 15.852 1 81.25 142 ALA B C 1
ATOM 2301 O O . ALA B 1 142 ? -18.406 6.938 16.203 1 81.25 142 ALA B O 1
ATOM 2302 N N . VAL B 1 143 ? -16.516 5.941 16.734 1 83.88 143 VAL B N 1
ATOM 2303 C CA . VAL B 1 143 ? -16.719 6.008 18.172 1 83.88 143 VAL B CA 1
ATOM 2304 C C . VAL B 1 143 ? -16.359 7.398 18.688 1 83.88 143 VAL B C 1
ATOM 2306 O O . VAL B 1 143 ? -16.984 7.914 19.609 1 83.88 143 VAL B O 1
ATOM 2309 N N . PHE B 1 144 ? -15.336 8 18.047 1 83.94 144 PHE B N 1
ATOM 2310 C CA . PHE B 1 144 ? -14.844 9.312 18.453 1 83.94 144 PHE B CA 1
ATOM 2311 C C . PHE B 1 144 ? -14.906 10.297 17.297 1 83.94 144 PHE B C 1
ATOM 2313 O O . PHE B 1 144 ? -13.875 10.727 16.781 1 83.94 144 PHE B O 1
ATOM 2320 N N . PRO B 1 145 ? -16.125 10.75 16.938 1 75.81 145 PRO B N 1
ATOM 2321 C CA . PRO B 1 145 ? -16.234 11.68 15.805 1 75.81 145 PRO B CA 1
ATOM 2322 C C . PRO B 1 145 ? -15.586 13.031 16.094 1 75.81 145 PRO B C 1
ATOM 2324 O O . PRO B 1 145 ? -15.445 13.422 17.25 1 75.81 145 PRO B O 1
ATOM 2327 N N . SER B 1 146 ? -14.953 13.508 14.938 1 72.81 146 SER B N 1
ATOM 2328 C CA . SER B 1 146 ? -14.312 14.812 15.086 1 72.81 146 SER B CA 1
ATOM 2329 C C . SER B 1 146 ? -15.336 15.891 15.445 1 72.81 146 SER B C 1
ATOM 2331 O O . SER B 1 146 ? -16.484 15.82 15.031 1 72.81 146 SER B O 1
ATOM 2333 N N . LYS B 1 147 ? -15.023 16.672 16.344 1 60.38 147 LYS B N 1
ATOM 2334 C CA . LYS B 1 147 ? -15.844 17.797 16.797 1 60.38 147 LYS B CA 1
ATOM 2335 C C . LYS B 1 147 ? -16.234 18.688 15.617 1 60.38 147 LYS B C 1
ATOM 2337 O O . LYS B 1 147 ? -17.312 19.266 15.602 1 60.38 147 LYS B O 1
ATOM 2342 N N . LYS B 1 148 ? -15.352 18.875 14.656 1 56.16 148 LYS B N 1
ATOM 2343 C CA . LYS B 1 148 ? -15.711 19.766 13.555 1 56.16 148 LYS B CA 1
ATOM 2344 C C . LYS B 1 148 ? -16.875 19.203 12.75 1 56.16 148 LYS B C 1
ATOM 2346 O O . LYS B 1 148 ? -17.734 19.953 12.273 1 56.16 148 LYS B O 1
ATOM 2351 N N . SER B 1 149 ? -16.938 18.016 12.562 1 50.06 149 SER B N 1
ATOM 2352 C CA . SER B 1 149 ? -18.078 17.406 11.898 1 50.06 149 SER B CA 1
ATOM 2353 C C . SER B 1 149 ? -19.344 17.516 12.75 1 50.06 149 SER B C 1
ATOM 2355 O O . SER B 1 149 ? -20.453 17.594 12.219 1 50.06 149 SER B O 1
ATOM 2357 N N . GLU B 1 150 ? -19.234 17.5 14.023 1 46.78 150 GLU B N 1
ATOM 2358 C CA . GLU B 1 150 ? -20.328 17.688 14.953 1 46.78 150 GLU B CA 1
ATOM 2359 C C . GLU B 1 150 ? -20.812 19.141 14.953 1 46.78 150 GLU B C 1
ATOM 2361 O O . GLU B 1 150 ? -22 19.406 15.117 1 46.78 150 GLU B O 1
ATOM 2366 N N . GLU B 1 151 ? -19.875 20.109 14.938 1 44.5 151 GLU B N 1
ATOM 2367 C CA . GLU B 1 151 ? -20.312 21.5 15.039 1 44.5 151 GLU B CA 1
ATOM 2368 C C . GLU B 1 151 ? -21.141 21.891 13.82 1 44.5 151 GLU B C 1
ATOM 2370 O O . GLU B 1 151 ? -22.016 22.75 13.93 1 44.5 151 GLU B O 1
ATOM 2375 N N . LYS B 1 152 ? -20.797 21.469 12.602 1 45.47 152 LYS B N 1
ATOM 2376 C CA . LYS B 1 152 ? -21.641 21.984 11.531 1 45.47 152 LYS B CA 1
ATOM 2377 C C . LYS B 1 152 ? -23.094 21.531 11.719 1 45.47 152 LYS B C 1
ATOM 2379 O O . LYS B 1 152 ? -23.984 21.969 10.984 1 45.47 152 LYS B O 1
ATOM 2384 N N . LYS B 1 153 ? -23.406 20.625 12.5 1 46.62 153 LYS B N 1
ATOM 2385 C CA . LYS B 1 153 ? -24.812 20.25 12.688 1 46.62 153 LYS B CA 1
ATOM 2386 C C . LYS B 1 153 ? -25.516 21.203 13.641 1 46.62 153 LYS B C 1
ATOM 2388 O O . LYS B 1 153 ? -26.734 21.172 13.781 1 46.62 153 LYS B O 1
ATOM 2393 N N . THR B 1 154 ? -24.828 21.734 14.594 1 41.56 154 THR B N 1
ATOM 2394 C CA . THR B 1 154 ? -25.562 22.594 15.516 1 41.56 154 THR B CA 1
ATOM 2395 C C . THR B 1 154 ? -25.859 23.938 14.875 1 41.56 154 THR B C 1
ATOM 2397 O O . THR B 1 154 ? -26.688 24.719 15.383 1 41.56 154 THR B O 1
ATOM 2400 N N . GLU B 1 155 ? -25 24.328 13.828 1 38.06 155 GLU B N 1
ATOM 2401 C CA . GLU B 1 155 ? -25.438 25.625 13.32 1 38.06 155 GLU B CA 1
ATOM 2402 C C . GLU B 1 155 ? -26.484 25.469 12.211 1 38.06 155 GLU B C 1
ATOM 2404 O O . GLU B 1 155 ? -26.406 24.531 11.406 1 38.06 155 GLU B O 1
#

Solvent-accessible surface area (backbone atoms only — not comparable to full-atom values): 15713 Å² total; per-residue (Å²): 133,79,46,62,63,60,53,47,52,50,48,49,52,48,48,52,49,49,51,50,51,48,53,38,52,65,59,31,67,82,45,63,67,60,44,49,53,51,48,53,50,49,51,50,52,50,49,51,50,45,37,31,70,69,69,36,53,55,70,59,16,32,50,52,35,29,46,53,22,23,51,42,46,42,56,60,50,49,61,59,49,56,56,50,53,47,25,70,73,68,57,36,27,67,85,56,57,59,71,62,39,50,51,47,23,54,30,21,45,34,36,21,55,26,15,59,61,68,69,33,65,48,48,21,50,31,22,44,52,41,21,50,52,30,45,50,49,52,42,43,38,42,75,20,55,32,61,70,72,55,50,64,68,76,103,133,80,46,62,63,59,56,49,53,49,49,48,53,47,48,52,48,49,50,50,51,50,53,36,50,66,59,31,64,83,45,65,67,59,45,48,52,54,48,52,49,49,52,50,51,50,48,52,51,46,37,31,71,69,69,38,52,57,70,59,15,32,53,52,35,28,48,51,23,25,51,43,45,43,58,60,50,49,60,60,51,56,57,51,54,48,26,70,72,66,58,36,28,67,85,55,59,60,70,60,38,52,51,48,23,54,30,22,44,34,36,21,55,26,15,58,61,69,69,33,65,50,49,21,53,32,21,46,52,41,21,50,51,30,45,50,50,52,43,43,39,42,74,21,54,31,63,70,73,54,50,63,67,75,103

Sequence (310 aa):
MNDPMMQTVNWICFILQTIYVGCFYVNTVHKKKTQQMVGTVLTFLILTYLYGFHVADISTGSNTLGFLAAIGSILASAAPLASISEVFQTKSSETLPFLIIFSTFVVTVLWFIYGILIEDSFVQVPNLMSATISGLQLGLIAVFPSKKSEEKKTEMNDPMMQTVNWICFILQTIYVGCFYVNTVHKKKTQQMVGTVLTFLILTYLYGFHVADISTGSNTLGFLAAIGSILASAAPLASISEVFQTKSSETLPFLIIFSTFVVTVLWFIYGILIEDSFVQVPNLMSATISGLQLGLIAVFPSKKSEEKKTE

pLDDT: mean 77.86, std 17.12, range [38.0, 96.62]

Radius of gyration: 21.13 Å; Cα contacts (8 Å, |Δi|>4): 299; chains: 2; bounding box: 52×56×48 Å

Organism: Araneus ventricosus (NCBI:txid182803)

InterPro domains:
  IPR004316 Sugar transporter SWEET repeat [PF03083] (64-148)
  IPR047664 Sugar transporter SWEET [PTHR10791] (5-151)